Protein 3HKO (pdb70)

B-factor: mean 26.95, std 7.74, range [12.82, 65.85]

Sequence (319 aa):
LYFQGGSLLELLQKKKYHLKGAIGQGSYGVVRVAIENQTRAIRAIKIMNKNKIRQKDVERRIKTEVRLMKKLHHPNI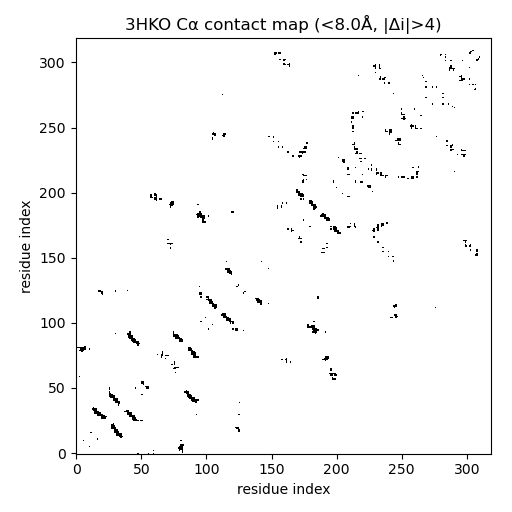ARLYEVYEDEQYICLLVMELCHGGHHLLDKLNVFIDDSTGKCAMDVVKTQICPCPECNEEAINGSIFRESLDFVQRREKLISSNIMRQIFSSALHYLLHNQGICHRDIKPENFLFSSTNKSFEIKLVDFGLSKEFYKLNNGAGTPYFVVAPEVLNTTTNESYGPKCDAWSAGVLLHLLLMGAVPFPGVNDADTISSQVLNKKLCFENPNYNVLSPLARRDLLSNLLNRNVDERFDAMMRALQHPWISQFSDKIYKMS

CATH classification: 3.30.200.20 (+1 more: 1.10.510.10)

InterPro domains:
  IPR000719 Protein kinase domain [PF00069] (135-231)
  IPR000719 Protein kinase domain [PF00069] (272-441)
  IPR000719 Protein kinase domain [PS50011] (135-441)
  IPR000719 Protein kinase domain [SM00220] (135-441)
  IPR002048 EF-hand domain [PF13499] (513-579)
  IPR002048 EF-hand domain [PS50222] (550-585)
  IPR002048 EF-hand domain [PS50222] (586-621)
  IPR002048 EF-hand domain [SM00054] (554-582)
  IPR002048 EF-hand domain [SM00054] (590-618)
  IPR002048 EF-hand domain [cd00051] (515-579)
  IPR008271 Serine/threonine-protein kinase, active site [PS00108] (296-308)
  IPR011009 Protein kinase-like domain superfamily [SSF56112] (123-452)
  IPR011992 EF-hand domain pair [SSF47473] (496-627)
  IPR017441 Protein kinase, ATP binding site [PS00107] (141-164)
  IPR018247 EF-Hand 1, calcium-binding site [PS00018] (563-575)
  IPR018247 EF-Hand 1, calcium-binding site [PS00018] (599-611)
  IPR050205 Calcium-dependent Serine/Threonine Protein Kinases [PTHR24349] (130-613)

Organism: Cryptosporidium parvum (strain Iowa II) (NCBI:txid353152)

Solvent-accessible surface area: 15871 Å² total; per-residue (Å²): 27,162,22,84,20,25,58,36,108,69,9,110,139,77,8,89,55,67,32,60,34,33,154,31,93,42,26,57,30,74,0,0,5,27,66,101,84,155,25,28,48,6,0,55,31,3,26,7,80,108,8,132,116,111,42,36,67,114,14,93,32,17,7,88,0,2,86,99,1,113,30,85,7,1,1,47,2,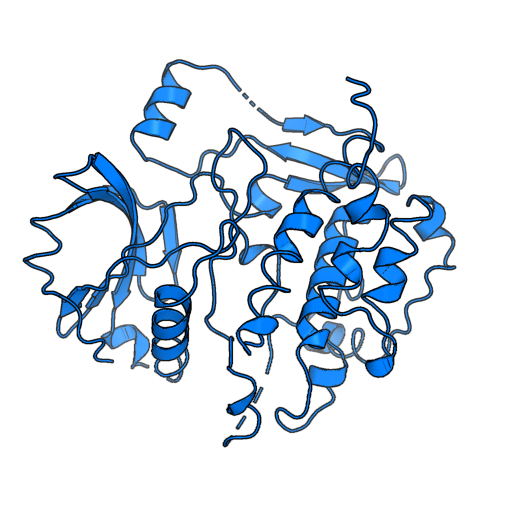76,52,12,7,12,64,155,96,81,0,4,3,0,23,36,10,8,25,0,6,79,0,77,56,6,1,40,28,81,93,45,138,94,84,57,100,11,18,2,21,22,22,79,12,159,66,18,46,0,54,84,25,75,110,77,64,142,121,46,116,118,69,153,58,84,29,78,82,105,84,37,18,143,14,1,16,53,0,0,95,2,0,0,23,1,1,56,46,0,25,113,91,22,2,0,0,35,17,1,34,2,80,10,2,34,0,21,32,42,135,52,73,62,1,16,0,34,46,0,14,43,5,37,16,67,174,63,28,79,96,107,81,20,38,25,86,11,9,1,9,35,18,48,118,32,149,80,36,68,28,28,40,46,5,0,1,0,8,0,0,0,0,0,10,24,1,13,30,16,39,18,3,0,73,10,141,90,89,73,48,2,60,54,49,0,48,119,82,169,27,62,26,92,32,110,104,20,77,34,12,25,114,58,0,62,63,0,0,38,33,0,7,34,87,66,52,135,102,3,20,50,2,88,126,0,43,113,14,64,11,20,24,74,164,54,137,140,161,167,179,174,136

Structure (mmCIF, N/CA/C/O backbone):
data_3HKO
#
_entry.id   3HKO
#
_cell.length_a   54.480
_cell.length_b   63.045
_cell.length_c   84.041
_cell.angle_alpha   90.000
_cell.angle_beta   90.000
_cell.angle_gamma   90.000
#
_symmetry.space_group_name_H-M   'P 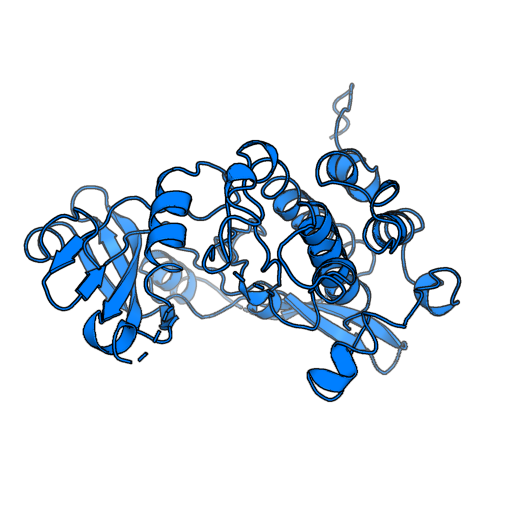21 21 21'
#
loop_
_entity.id
_entity.type
_entity.pdbx_description
1 polymer 'Calcium/calmodulin-dependent protein kinase with a kinase domain and 2 calmodulin-like EF hands'
2 non-polymer GLYCEROL
3 non-polymer 'ZINC ION'
4 non-polymer 'PHOSPHOAMINOPHOSPHONIC ACID-ADENYLATE ESTER'
5 non-polymer 'MAGNESIUM ION'
6 water water
#
loop_
_atom_site.group_PDB
_atom_site.id
_atom_site.type_symbol
_atom_site.label_atom_id
_atom_site.label_alt_id
_atom_site.label_comp_id
_atom_site.label_asym_id
_atom_site.label_entity_id
_atom_site.label_seq_id
_atom_site.pdbx_PDB_ins_code
_atom_site.Cartn_x
_atom_site.Cartn_y
_atom_site.Cartn_z
_atom_site.occupancy
_atom_site.B_iso_or_equiv
_atom_site.auth_seq_id
_atom_site.auth_comp_id
_atom_site.auth_asym_id
_atom_site.auth_atom_id
_atom_site.pdbx_PDB_model_num
ATOM 1 N N . LEU A 1 14 ? -8.041 -22.515 -27.332 1.00 41.82 -4 LEU A N 1
ATOM 2 C CA . LEU A 1 14 ? -6.757 -21.884 -27.745 1.00 41.66 -4 LEU A CA 1
ATOM 3 C C . LEU A 1 14 ? -7.008 -20.653 -28.609 1.00 41.59 -4 LEU A C 1
ATOM 4 O O . LEU A 1 14 ? -6.632 -20.616 -29.780 1.00 41.71 -4 LEU A O 1
ATOM 9 N N . TYR A 1 15 ? -7.673 -19.654 -28.034 1.00 41.16 -3 TYR A N 1
ATOM 10 C CA . TYR A 1 15 ? -7.826 -18.365 -28.693 1.00 40.62 -3 TYR A CA 1
ATOM 11 C C . TYR A 1 15 ? -7.215 -17.283 -27.810 1.00 39.56 -3 TYR A C 1
ATOM 12 O O . TYR A 1 15 ? -7.522 -17.196 -26.619 1.00 39.25 -3 TYR A O 1
ATOM 21 N N . PHE A 1 16 ? -6.343 -16.471 -28.402 1.00 38.30 -2 PHE A N 1
ATOM 22 C CA . PHE A 1 16 ? -5.514 -15.530 -27.650 1.00 37.14 -2 PHE A CA 1
ATOM 23 C C . PHE A 1 16 ? -5.816 -14.068 -27.971 1.00 36.43 -2 PHE A C 1
ATOM 24 O O . PHE A 1 16 ? -5.052 -13.184 -27.589 1.00 36.83 -2 PHE A O 1
ATOM 32 N N . GLN A 1 17 ? -6.929 -13.820 -28.661 1.00 34.90 -1 GLN A N 1
ATOM 33 C CA . GLN A 1 17 ? -7.271 -12.485 -29.176 1.00 33.79 -1 GLN A CA 1
ATOM 34 C C . GLN A 1 17 ? -6.116 -11.857 -29.974 1.00 32.49 -1 GLN A C 1
ATOM 35 O O . GLN A 1 17 ? -5.843 -10.663 -29.867 1.00 32.68 -1 GLN A O 1
ATOM 37 N N . GLY A 1 18 ? -5.441 -12.676 -30.774 1.00 30.94 0 GLY A N 1
ATOM 38 C CA . GLY A 1 18 ? -4.290 -12.209 -31.544 1.00 28.96 0 GLY A CA 1
ATOM 39 C C . GLY A 1 18 ? -4.691 -11.521 -32.836 1.00 27.63 0 GLY A C 1
ATOM 40 O O . GLY A 1 18 ? -5.852 -11.576 -33.235 1.00 28.29 0 GLY A O 1
ATOM 41 N N . GLY A 1 19 ? -3.731 -10.864 -33.485 1.00 25.97 1 GLY A N 1
ATOM 42 C CA . GLY A 1 19 ? -3.942 -10.318 -34.826 1.00 24.10 1 GLY A CA 1
ATOM 43 C C . GLY A 1 19 ? -3.998 -11.432 -35.862 1.00 22.36 1 GLY A C 1
ATOM 44 O O . GLY A 1 19 ? -3.760 -12.606 -35.544 1.00 22.50 1 GLY A O 1
ATOM 45 N N . SER A 1 20 ? -4.295 -11.072 -37.107 1.00 20.83 2 SER A N 1
ATOM 46 C CA . SER A 1 20 ? -4.390 -12.068 -38.188 1.00 19.52 2 SER A CA 1
ATOM 47 C C . SER A 1 20 ? -3.007 -12.438 -38.701 1.00 18.90 2 SER A C 1
ATOM 48 O O . SER A 1 20 ? -2.064 -11.649 -38.608 1.00 18.38 2 SER A O 1
ATOM 51 N N . LEU A 1 21 ? -2.883 -13.641 -39.247 1.00 18.16 3 LEU A N 1
ATOM 52 C CA . LEU A 1 21 ? -1.623 -14.037 -39.866 1.00 18.16 3 LEU A CA 1
ATOM 53 C C . LEU A 1 21 ? -1.326 -13.248 -41.131 1.00 18.04 3 LEU A C 1
ATOM 54 O O . LEU A 1 21 ? -0.162 -13.121 -41.529 1.00 17.32 3 LEU A O 1
ATOM 59 N N . LEU A 1 22 ? -2.378 -12.722 -41.761 1.00 17.75 4 LEU A N 1
ATOM 60 C CA . LEU A 1 22 ? -2.205 -11.821 -42.900 1.00 18.05 4 LEU A CA 1
ATOM 61 C C . LEU A 1 22 ? -1.459 -10.570 -42.433 1.00 17.86 4 LEU A C 1
ATOM 62 O O . LEU A 1 22 ? -0.508 -10.128 -43.089 1.00 17.49 4 LEU A O 1
ATOM 67 N N . GLU A 1 23 ? -1.869 -10.015 -41.290 1.00 18.08 5 GLU A N 1
ATOM 68 C CA . GLU A 1 23 ? -1.155 -8.874 -40.714 1.00 18.73 5 GLU A CA 1
ATOM 69 C C . GLU A 1 23 ? 0.304 -9.241 -40.402 1.00 18.50 5 GLU A C 1
ATOM 70 O O . GLU A 1 23 ? 1.234 -8.473 -40.728 1.00 19.15 5 GLU A O 1
ATOM 76 N N . LEU A 1 24 ? 0.499 -10.412 -39.794 1.00 18.31 6 LEU A N 1
ATOM 77 C CA A LEU A 1 24 ? 1.837 -10.887 -39.440 0.50 18.46 6 LEU A CA 1
ATOM 78 C CA B LEU A 1 24 ? 1.847 -10.864 -39.436 0.50 18.15 6 LEU A CA 1
ATOM 79 C C . LEU A 1 24 ? 2.752 -10.851 -40.662 1.00 18.53 6 LEU A C 1
ATOM 80 O O . LEU A 1 24 ? 3.824 -10.252 -40.625 1.00 18.02 6 LEU A O 1
ATOM 89 N N . GLN A 1 25 ? 2.316 -11.489 -41.755 1.00 19.57 7 GLN A N 1
ATOM 90 C CA . GLN A 1 25 ? 3.158 -11.556 -42.965 1.00 20.81 7 GLN A CA 1
ATOM 91 C C . GLN A 1 25 ? 3.415 -10.201 -43.636 1.00 21.19 7 GLN A C 1
ATOM 92 O O . GLN A 1 25 ? 4.411 -10.057 -44.333 1.00 21.49 7 GLN A O 1
ATOM 98 N N . LYS A 1 26 ? 2.534 -9.222 -43.415 1.00 21.32 8 LYS A N 1
ATOM 99 C CA . LYS A 1 26 ? 2.766 -7.849 -43.881 1.00 22.75 8 LYS A CA 1
ATOM 100 C C . LYS A 1 26 ? 3.771 -7.101 -43.013 1.00 22.55 8 LYS A C 1
ATOM 101 O O . LYS A 1 26 ? 4.545 -6.281 -43.512 1.00 23.35 8 LYS A O 1
ATOM 107 N N . LYS A 1 27 ? 3.750 -7.396 -41.716 1.00 22.27 9 LYS A N 1
ATOM 108 C CA A LYS A 1 27 ? 4.515 -6.648 -40.725 0.50 22.05 9 LYS A CA 1
ATOM 109 C CA B LYS A 1 27 ? 4.514 -6.632 -40.733 0.50 22.25 9 LYS A CA 1
ATOM 110 C C . LYS A 1 27 ? 5.933 -7.177 -40.564 1.00 22.28 9 LYS A C 1
ATOM 111 O O . LYS A 1 27 ? 6.860 -6.416 -40.267 1.00 22.18 9 LYS A O 1
ATOM 122 N N . TYR A 1 28 ? 6.098 -8.483 -40.765 1.00 21.21 10 TYR A N 1
ATOM 123 C CA . TYR A 1 28 ? 7.379 -9.141 -40.521 1.00 21.71 10 TYR A CA 1
ATOM 124 C C . TYR A 1 28 ? 7.907 -9.872 -41.744 1.00 21.77 10 TYR A C 1
ATOM 125 O O . TYR A 1 28 ? 7.140 -10.475 -42.507 1.00 22.16 10 TYR A O 1
ATOM 134 N N . HIS A 1 29 ? 9.222 -9.828 -41.908 1.00 21.68 11 HIS A N 1
ATOM 135 C CA . HIS A 1 29 ? 9.912 -10.629 -42.893 1.00 22.35 11 HIS A CA 1
ATOM 136 C C . HIS A 1 29 ? 10.507 -11.836 -42.162 1.00 21.71 11 HIS A C 1
ATOM 137 O O . HIS A 1 29 ? 11.403 -11.682 -41.333 1.00 21.10 11 HIS A O 1
ATOM 144 N N . LEU A 1 30 ? 9.991 -13.028 -42.450 1.00 21.14 12 LEU A N 1
ATOM 145 C CA . LEU A 1 30 ? 10.417 -14.245 -41.754 1.00 21.22 12 LEU A CA 1
ATOM 146 C C . LEU A 1 30 ? 11.724 -14.778 -42.326 1.00 20.81 12 LEU A C 1
ATOM 147 O O . LEU A 1 30 ? 11.885 -14.878 -43.542 1.00 20.19 12 LEU A O 1
ATOM 152 N N . LYS A 1 31 ? 12.654 -15.114 -41.436 1.00 20.12 13 LYS A N 1
ATOM 153 C CA . LYS A 1 31 ? 13.939 -15.646 -41.850 1.00 20.98 13 LYS A CA 1
ATOM 154 C C . LYS A 1 31 ? 14.149 -17.019 -41.218 1.00 20.17 13 LYS A C 1
ATOM 155 O O . LYS A 1 31 ? 13.184 -17.726 -40.932 1.00 20.57 13 LYS A O 1
ATOM 161 N N . GLY A 1 32 ? 15.406 -17.391 -41.012 1.00 19.85 14 GLY A N 1
ATOM 162 C CA . GLY A 1 32 ? 15.760 -18.748 -40.617 1.00 19.32 14 GLY A CA 1
ATOM 163 C C . GLY A 1 32 ? 15.417 -19.163 -39.197 1.00 19.18 14 GLY A C 1
ATOM 164 O O . GLY A 1 32 ? 15.282 -18.323 -38.307 1.00 18.67 14 GLY A O 1
ATOM 165 N N . ALA A 1 33 ? 15.293 -20.475 -38.998 1.00 19.46 15 ALA A N 1
ATOM 166 C CA . ALA A 1 33 ? 15.000 -21.068 -37.684 1.00 19.93 15 ALA A CA 1
ATOM 167 C C . ALA A 1 33 ? 16.146 -20.868 -36.694 1.00 20.34 15 ALA A C 1
ATOM 168 O O . ALA A 1 33 ? 17.317 -20.952 -37.066 1.00 20.07 15 ALA A O 1
ATOM 170 N N . ILE A 1 34 ? 15.798 -20.616 -35.433 1.00 20.73 16 ILE A N 1
ATOM 171 C CA . ILE A 1 34 ? 16.784 -20.546 -34.344 1.00 21.62 16 ILE A CA 1
ATOM 172 C C . ILE A 1 34 ? 16.495 -21.603 -33.264 1.00 22.33 16 ILE A C 1
ATOM 173 O O . ILE A 1 34 ? 17.274 -21.799 -32.312 1.00 21.82 16 ILE A O 1
ATOM 178 N N . GLY A 1 35 ? 15.378 -22.301 -33.427 1.00 21.45 17 GLY A N 1
ATOM 179 C CA . GLY A 1 35 ? 15.064 -23.425 -32.567 1.00 22.56 17 GLY A CA 1
ATOM 180 C C . GLY A 1 35 ? 13.820 -24.134 -33.044 1.00 23.18 17 GLY A C 1
ATOM 181 O O . GLY A 1 35 ? 13.105 -23.634 -33.904 1.00 23.05 17 GLY A O 1
ATOM 182 N N . GLN A 1 36 ? 13.577 -25.310 -32.481 1.00 24.01 18 GLN A N 1
ATOM 183 C CA . GLN A 1 36 ? 12.346 -26.037 -32.715 1.00 24.95 18 GLN A CA 1
ATOM 184 C C . GLN A 1 36 ? 11.783 -26.500 -31.379 1.00 25.35 18 GLN A C 1
ATOM 185 O O . GLN A 1 36 ? 12.516 -27.042 -30.541 1.00 25.17 18 GLN A O 1
ATOM 191 N N . GLY A 1 37 ? 10.492 -26.245 -31.173 1.00 25.31 19 GLY A N 1
ATOM 192 C CA . GLY A 1 37 ? 9.785 -26.743 -30.003 1.00 25.84 19 GLY A CA 1
ATOM 193 C C . GLY A 1 37 ? 8.912 -27.927 -30.381 1.00 25.83 19 GLY A C 1
ATOM 194 O O . GLY A 1 37 ? 8.998 -28.448 -31.496 1.00 25.50 19 GLY A O 1
ATOM 195 N N . SER A 1 38 ? 8.070 -28.349 -29.445 1.00 26.23 20 SER A N 1
ATOM 196 C CA . SER A 1 38 ? 7.185 -29.499 -29.641 1.00 26.39 20 SER A CA 1
ATOM 197 C C . SER A 1 38 ? 6.098 -29.236 -30.688 1.00 26.14 20 SER A C 1
ATOM 198 O O . SER A 1 38 ? 5.559 -30.170 -31.294 1.00 25.43 20 SER A O 1
ATOM 201 N N . TYR A 1 39 ? 5.771 -27.961 -30.883 1.00 25.55 21 TYR A N 1
ATOM 202 C CA . TYR A 1 39 ? 4.610 -27.583 -31.680 1.00 26.09 21 TYR A CA 1
ATOM 203 C C . TYR A 1 39 ? 4.960 -26.781 -32.926 1.00 25.07 21 TYR A C 1
ATOM 204 O O . TYR A 1 39 ? 4.079 -26.429 -33.714 1.00 24.73 21 TYR A O 1
ATOM 213 N N . GLY A 1 40 ? 6.248 -26.509 -33.112 1.00 24.24 22 GLY A N 1
ATOM 214 C CA . GLY A 1 40 ? 6.691 -25.771 -34.286 1.00 24.14 22 GLY A CA 1
ATOM 215 C C . GLY A 1 40 ? 8.073 -25.191 -34.117 1.00 23.70 22 GLY A C 1
ATOM 216 O O . GLY A 1 40 ? 8.729 -25.418 -33.106 1.00 24.38 22 GLY A O 1
ATOM 217 N N . VAL A 1 41 ? 8.511 -24.428 -35.109 1.00 23.51 23 VAL A N 1
ATOM 218 C CA . VAL A 1 41 ? 9.809 -23.772 -35.042 1.00 22.46 23 VAL A CA 1
ATOM 219 C C . VAL A 1 41 ? 9.719 -22.379 -34.435 1.00 21.56 23 VAL A C 1
ATOM 220 O O . VAL A 1 41 ? 8.628 -21.802 -34.310 1.00 21.34 23 VAL A O 1
ATOM 224 N N . VAL A 1 42 ? 10.879 -21.871 -34.024 1.00 20.18 24 VAL A N 1
ATOM 225 C CA . VAL A 1 42 ? 11.061 -20.474 -33.667 1.00 19.04 24 VAL A CA 1
ATOM 226 C C . VAL A 1 42 ? 11.947 -19.869 -34.771 1.00 18.76 24 VAL A C 1
ATOM 227 O O . VAL A 1 42 ? 13.042 -20.379 -35.046 1.00 18.69 24 VAL A O 1
ATOM 231 N N . ARG A 1 43 ? 11.467 -18.811 -35.417 1.00 18.73 25 ARG A N 1
ATOM 232 C CA . ARG A 1 43 ? 12.181 -18.225 -36.551 1.00 18.67 25 ARG A CA 1
ATOM 233 C C . ARG A 1 43 ? 12.595 -16.811 -36.232 1.00 18.54 25 ARG A C 1
ATOM 234 O O . ARG A 1 43 ? 11.853 -16.072 -35.581 1.00 19.46 25 ARG A O 1
ATOM 242 N N . VAL A 1 44 ? 13.766 -16.435 -36.714 1.00 17.58 26 VAL A N 1
ATOM 243 C CA . VAL A 1 44 ? 14.149 -15.029 -36.753 1.00 17.82 26 VAL A CA 1
ATOM 244 C C . VAL A 1 44 ? 13.187 -14.291 -37.686 1.00 18.14 26 VAL A C 1
ATOM 245 O O . VAL A 1 44 ? 12.774 -14.843 -38.709 1.00 18.23 26 VAL A O 1
ATOM 249 N N . ALA A 1 45 ? 12.828 -13.063 -37.332 1.00 18.06 27 ALA A N 1
ATOM 250 C CA . ALA A 1 45 ? 11.955 -12.227 -38.153 1.00 19.85 27 ALA A CA 1
ATOM 251 C C . ALA A 1 45 ? 12.391 -10.775 -38.051 1.00 20.64 27 ALA A C 1
ATOM 252 O O . ALA A 1 45 ? 12.832 -10.325 -36.983 1.00 21.21 27 ALA A O 1
ATOM 254 N N . ILE A 1 46 ? 12.279 -10.051 -39.162 1.00 21.73 28 ILE A N 1
ATOM 255 C CA . ILE A 1 46 ? 12.578 -8.628 -39.194 1.00 23.46 28 ILE A CA 1
ATOM 256 C C . ILE A 1 46 ? 11.275 -7.845 -39.244 1.00 24.26 28 ILE A C 1
ATOM 257 O O . ILE A 1 46 ? 10.450 -8.060 -40.143 1.00 24.34 28 ILE A O 1
ATOM 262 N N . GLU A 1 47 ? 11.082 -6.948 -38.283 1.00 25.42 29 GLU A N 1
ATOM 263 C CA . GLU A 1 47 ? 9.947 -6.040 -38.337 1.00 27.10 29 GLU A CA 1
ATOM 264 C C . GLU A 1 47 ? 10.198 -5.042 -39.468 1.00 28.03 29 GLU A C 1
ATOM 265 O O . GLU A 1 47 ? 11.202 -4.322 -39.465 1.00 28.34 29 GLU A O 1
ATOM 271 N N . ASN A 1 48 ? 9.302 -5.026 -40.449 1.00 28.64 30 ASN A N 1
ATOM 272 C CA . ASN A 1 48 ? 9.527 -4.255 -41.667 1.00 29.95 30 ASN A CA 1
ATOM 273 C C . ASN A 1 48 ? 9.715 -2.759 -41.426 1.00 30.49 30 ASN A C 1
ATOM 274 O O . ASN A 1 48 ? 10.627 -2.150 -41.986 1.00 30.87 30 ASN A O 1
ATOM 279 N N . GLN A 1 49 ? 8.875 -2.191 -40.563 1.00 31.13 31 GLN A N 1
ATOM 280 C CA . GLN A 1 49 ? 8.835 -0.738 -40.344 1.00 31.88 31 GLN A CA 1
ATOM 281 C C . GLN A 1 49 ? 9.893 -0.210 -39.364 1.00 32.01 31 GLN A C 1
ATOM 282 O O . GLN A 1 49 ? 10.237 0.978 -39.395 1.00 32.45 31 GLN A O 1
ATOM 284 N N . THR A 1 50 ? 10.396 -1.081 -38.493 1.00 31.80 32 THR A N 1
ATOM 285 C CA . THR A 1 50 ? 11.362 -0.677 -37.469 1.00 31.53 32 THR A CA 1
ATOM 286 C C . THR A 1 50 ? 12.750 -1.275 -37.702 1.00 31.10 32 THR A C 1
ATOM 287 O O . THR A 1 50 ? 13.741 -0.781 -37.163 1.00 31.20 32 THR A O 1
ATOM 291 N N . ARG A 1 51 ? 12.803 -2.339 -38.498 1.00 30.10 33 ARG A N 1
ATOM 292 C CA . ARG A 1 51 ? 14.010 -3.174 -38.685 1.00 29.36 33 ARG A CA 1
ATOM 293 C C . ARG A 1 51 ? 14.440 -3.953 -37.424 1.00 28.31 33 ARG A C 1
ATOM 294 O O . ARG A 1 51 ? 15.516 -4.553 -37.404 1.00 27.95 33 ARG A O 1
ATOM 302 N N . ALA A 1 52 ? 13.605 -3.943 -36.387 1.00 27.01 34 ALA A N 1
ATOM 303 C CA . ALA A 1 52 ? 13.856 -4.749 -35.187 1.00 25.87 34 ALA A CA 1
ATOM 304 C C . ALA A 1 52 ? 13.913 -6.236 -35.539 1.00 25.48 34 ALA A C 1
ATOM 305 O O . ALA A 1 52 ? 13.111 -6.725 -36.346 1.00 24.91 34 ALA A O 1
ATOM 307 N N . ILE A 1 53 ? 14.865 -6.947 -34.933 1.00 24.10 35 ILE A N 1
ATOM 308 C CA . ILE A 1 53 ? 15.009 -8.377 -35.155 1.00 23.63 35 ILE A CA 1
ATOM 309 C C . ILE A 1 53 ? 14.360 -9.150 -34.003 1.00 22.87 35 ILE A C 1
ATOM 310 O O . ILE A 1 53 ? 14.749 -8.999 -32.843 1.00 22.81 35 ILE A O 1
ATOM 315 N N . ARG A 1 54 ? 13.378 -9.979 -34.339 1.00 21.44 36 ARG A N 1
ATOM 316 C CA . ARG A 1 54 ? 12.571 -10.673 -33.348 1.00 20.51 36 ARG A CA 1
ATOM 317 C C . ARG A 1 54 ? 12.705 -12.185 -33.502 1.00 19.93 36 ARG A C 1
ATOM 318 O O . ARG A 1 54 ? 13.246 -12.666 -34.500 1.00 19.24 36 ARG A O 1
ATOM 326 N N . ALA A 1 55 ? 12.213 -12.908 -32.501 1.00 19.11 37 ALA A N 1
ATOM 327 C CA . ALA A 1 55 ? 11.979 -14.343 -32.607 1.00 18.73 37 ALA A CA 1
ATOM 328 C C . ALA A 1 55 ? 10.479 -14.532 -32.678 1.00 18.62 37 ALA A C 1
ATOM 329 O O . ALA A 1 55 ? 9.743 -13.951 -31.880 1.00 19.22 37 ALA A O 1
ATOM 331 N N . ILE A 1 56 ? 10.019 -15.313 -33.654 1.00 18.46 38 ILE A N 1
ATOM 332 C CA . ILE A 1 56 ? 8.606 -15.645 -33.735 1.00 17.73 38 ILE A CA 1
ATOM 333 C C . ILE A 1 56 ? 8.447 -17.122 -33.497 1.00 18.47 38 ILE A C 1
ATOM 334 O O . ILE A 1 56 ? 8.982 -17.942 -34.240 1.00 17.75 38 ILE A O 1
ATOM 339 N N . LYS A 1 57 ? 7.720 -17.447 -32.436 1.00 19.08 39 LYS A N 1
ATOM 340 C CA . LYS A 1 57 ? 7.503 -18.826 -32.057 1.00 19.73 39 LYS A CA 1
ATOM 341 C C . LYS A 1 57 ? 6.198 -19.252 -32.687 1.00 19.96 39 LYS A C 1
ATOM 342 O O . LYS A 1 57 ? 5.152 -18.654 -32.429 1.00 20.20 39 LYS A O 1
ATOM 348 N N . ILE A 1 58 ? 6.272 -20.261 -33.546 1.00 20.20 40 ILE A N 1
ATOM 349 C CA . ILE A 1 58 ? 5.088 -20.736 -34.245 1.00 20.76 40 ILE A CA 1
ATOM 350 C C . ILE A 1 58 ? 4.657 -22.042 -33.608 1.00 21.93 40 ILE A C 1
ATOM 351 O O . ILE A 1 58 ? 5.470 -22.965 -33.479 1.00 22.02 40 ILE A O 1
ATOM 356 N N . MET A 1 59 ? 3.398 -22.096 -33.168 1.00 22.19 41 MET A N 1
ATOM 357 C CA . MET A 1 59 ? 2.849 -23.305 -32.553 1.00 23.29 41 MET A CA 1
ATOM 358 C C . MET A 1 59 ? 1.586 -23.760 -33.258 1.00 23.37 41 MET A C 1
ATOM 359 O O . MET A 1 59 ? 0.641 -22.991 -33.434 1.00 22.81 41 MET A O 1
ATOM 364 N N . ASN A 1 60 ? 1.562 -25.040 -33.604 1.00 24.11 42 ASN A N 1
ATOM 365 C CA . ASN A 1 60 ? 0.414 -25.640 -34.251 1.00 24.29 42 ASN A CA 1
ATOM 366 C C . ASN A 1 60 ? -0.635 -26.030 -33.210 1.00 25.06 42 ASN A C 1
ATOM 367 O O . ASN A 1 60 ? -0.376 -26.872 -32.350 1.00 23.64 42 ASN A O 1
ATOM 372 N N . LYS A 1 61 ? -1.813 -25.411 -33.297 1.00 26.25 43 LYS A N 1
ATOM 373 C CA . LYS A 1 61 ? -2.899 -25.616 -32.327 1.00 28.15 43 LYS A CA 1
ATOM 374 C C . LYS A 1 61 ? -3.452 -27.041 -32.341 1.00 30.20 43 LYS A C 1
ATOM 375 O O . LYS A 1 61 ? -3.895 -27.552 -31.303 1.00 31.02 43 LYS A O 1
ATOM 381 N N . ASN A 1 62 ? -3.450 -27.671 -33.514 1.00 32.10 44 ASN A N 1
ATOM 382 C CA . ASN A 1 62 ? -3.958 -29.035 -33.646 1.00 34.15 44 ASN A CA 1
ATOM 383 C C . ASN A 1 62 ? -3.073 -30.020 -32.901 1.00 35.43 44 ASN A C 1
ATOM 384 O O . ASN A 1 62 ? -3.575 -30.922 -32.224 1.00 36.16 44 ASN A O 1
ATOM 389 N N . LYS A 1 63 ? -1.761 -29.829 -33.013 1.00 36.75 45 LYS A N 1
ATOM 390 C CA . LYS A 1 63 ? -0.791 -30.680 -32.334 1.00 38.33 45 LYS A CA 1
ATOM 391 C C . LYS A 1 63 ? -0.843 -30.495 -30.815 1.00 39.17 45 LYS A C 1
ATOM 392 O O . LYS A 1 63 ? -0.664 -31.461 -30.067 1.00 39.41 45 LYS A O 1
ATOM 398 N N . ILE A 1 64 ? -1.087 -29.258 -30.373 1.00 39.76 46 ILE A N 1
ATOM 399 C CA . ILE A 1 64 ? -1.270 -28.951 -28.953 1.00 40.72 46 ILE A CA 1
ATOM 400 C C . ILE A 1 64 ? -2.437 -29.751 -28.363 1.00 41.95 46 ILE A C 1
ATOM 401 O O . ILE A 1 64 ? -2.255 -30.501 -27.400 1.00 42.18 46 ILE A O 1
ATOM 406 N N . ARG A 1 65 ? -3.618 -29.597 -28.965 1.00 43.25 47 ARG A N 1
ATOM 407 C CA . ARG A 1 65 ? -4.849 -30.273 -28.533 1.00 44.76 47 ARG A CA 1
ATOM 408 C C . ARG A 1 65 ? -4.758 -31.802 -28.492 1.00 45.41 47 ARG A C 1
ATOM 409 O O . ARG A 1 65 ? -5.408 -32.437 -27.660 1.00 45.84 47 ARG A O 1
ATOM 417 N N . GLN A 1 66 ? -3.957 -32.382 -29.386 1.00 46.13 48 GLN A N 1
ATOM 418 C CA . GLN A 1 66 ? -3.799 -33.835 -29.469 1.00 46.53 48 GLN A CA 1
ATOM 419 C C . GLN A 1 66 ? -2.880 -34.371 -28.376 1.00 46.79 48 GLN A C 1
ATOM 420 O O . GLN A 1 66 ? -1.705 -34.012 -28.307 1.00 47.17 48 GLN A O 1
ATOM 422 N N . LYS A 1 70 ? -4.215 -30.044 -22.315 1.00 48.91 52 LYS A N 1
ATOM 423 C CA . LYS A 1 70 ? -3.207 -30.262 -21.279 1.00 48.79 52 LYS A CA 1
ATOM 424 C C . LYS A 1 70 ? -2.201 -29.112 -21.270 1.00 48.62 52 LYS A C 1
ATOM 425 O O . LYS A 1 70 ? -2.175 -28.306 -20.337 1.00 48.95 52 LYS A O 1
ATOM 427 N N . ASP A 1 71 ? -1.385 -29.038 -22.319 1.00 48.06 53 ASP A N 1
ATOM 428 C CA . ASP A 1 71 ? -0.477 -27.919 -22.521 1.00 47.27 53 ASP A CA 1
ATOM 429 C C . ASP A 1 71 ? -1.230 -26.641 -22.876 1.00 46.32 53 ASP A C 1
ATOM 430 O O . ASP A 1 71 ? -0.633 -25.571 -22.931 1.00 46.05 53 ASP A O 1
ATOM 435 N N . VAL A 1 72 ? -2.539 -26.760 -23.106 1.00 45.19 54 VAL A N 1
ATOM 436 C CA . VAL A 1 72 ? -3.391 -25.619 -23.460 1.00 44.05 54 VAL A CA 1
ATOM 437 C C . VAL A 1 72 ? -3.401 -24.557 -22.352 1.00 43.26 54 VAL A C 1
ATOM 438 O O . VAL A 1 72 ? -3.148 -23.376 -22.612 1.00 43.01 54 VAL A O 1
ATOM 442 N N . GLU A 1 73 ? -3.698 -24.994 -21.128 1.00 42.15 55 GLU A N 1
ATOM 443 C CA . GLU A 1 73 ? -3.679 -24.136 -19.947 1.00 41.15 55 GLU A CA 1
ATOM 444 C C . GLU A 1 73 ? -2.291 -23.540 -19.709 1.00 40.28 55 GLU A C 1
ATOM 445 O O . GLU A 1 73 ? -2.171 -22.345 -19.444 1.00 40.60 55 GLU A O 1
ATOM 447 N N . ARG A 1 74 ? -1.258 -24.376 -19.824 1.00 39.43 56 ARG A N 1
ATOM 448 C CA A ARG A 1 74 ? 0.129 -23.941 -19.649 0.50 38.89 56 ARG A CA 1
ATOM 449 C CA B ARG A 1 74 ? 0.124 -23.935 -19.642 0.50 38.91 56 ARG A CA 1
ATOM 450 C C . ARG A 1 74 ? 0.527 -22.875 -20.673 1.00 38.45 56 ARG A C 1
ATOM 451 O O . ARG A 1 74 ? 1.225 -21.911 -20.345 1.00 38.06 56 ARG A O 1
ATOM 466 N N . ILE A 1 75 ? 0.077 -23.053 -21.918 1.00 37.30 57 ILE A N 1
ATOM 467 C CA . ILE A 1 75 ? 0.379 -22.106 -22.991 1.00 35.75 57 ILE A CA 1
ATOM 468 C C . ILE A 1 75 ? -0.335 -20.765 -22.797 1.00 34.77 57 ILE A C 1
ATOM 469 O O . ILE A 1 75 ? 0.295 -19.714 -22.906 1.00 34.13 57 ILE A O 1
ATOM 474 N N . LYS A 1 76 ? -1.634 -20.795 -22.509 1.00 33.66 58 LYS A N 1
ATOM 475 C CA . LYS A 1 76 ? -2.369 -19.558 -22.203 1.00 33.70 58 LYS A CA 1
ATOM 476 C C . LYS A 1 76 ? -1.731 -18.798 -21.039 1.00 32.84 58 LYS A C 1
ATOM 477 O O . LYS A 1 76 ? -1.631 -17.576 -21.083 1.00 32.44 58 LYS A O 1
ATOM 483 N N . THR A 1 77 ? -1.286 -19.536 -20.020 1.00 32.23 59 THR A N 1
ATOM 484 C CA . THR A 1 77 ? -0.614 -18.960 -18.851 1.00 31.94 59 THR A CA 1
ATOM 485 C C . THR A 1 77 ? 0.741 -18.353 -19.216 1.00 31.37 59 THR A C 1
ATOM 486 O O . THR A 1 77 ? 1.028 -17.206 -18.853 1.00 30.84 59 THR A O 1
ATOM 490 N N . GLU A 1 78 ? 1.559 -19.118 -19.941 1.00 30.79 60 GLU A N 1
ATOM 491 C CA . GLU A 1 78 ? 2.857 -18.634 -20.400 1.00 30.76 60 GLU A CA 1
ATOM 492 C C . GLU A 1 78 ? 2.705 -17.340 -21.207 1.00 30.26 60 GLU A C 1
ATOM 493 O O . GLU A 1 78 ? 3.407 -16.365 -20.952 1.00 30.43 60 GLU A O 1
ATOM 499 N N . VAL A 1 79 ? 1.777 -17.335 -22.163 1.00 29.49 61 VAL A N 1
ATOM 500 C CA . VAL A 1 79 ? 1.567 -16.171 -23.029 1.00 28.67 61 VAL A CA 1
ATOM 501 C C . VAL A 1 79 ? 1.078 -14.965 -22.218 1.00 28.75 61 VAL A C 1
ATOM 502 O O . VAL A 1 79 ? 1.671 -13.893 -22.289 1.00 28.38 61 VAL A O 1
ATOM 506 N N . ARG A 1 80 ? 0.017 -15.162 -21.432 1.00 28.92 62 ARG A N 1
ATOM 507 C CA . ARG A 1 80 ? -0.541 -14.108 -20.580 1.00 29.59 62 ARG A CA 1
ATOM 508 C C . ARG A 1 80 ? 0.504 -13.518 -19.627 1.00 29.44 62 ARG A C 1
ATOM 509 O O . ARG A 1 80 ? 0.564 -12.299 -19.463 1.00 28.94 62 ARG A O 1
ATOM 517 N N . LEU A 1 81 ? 1.342 -14.366 -19.023 1.00 28.90 63 LEU A N 1
ATOM 518 C CA . LEU A 1 81 ? 2.409 -13.860 -18.151 1.00 28.57 63 LEU A CA 1
ATOM 519 C C . LEU A 1 81 ? 3.526 -13.127 -18.894 1.00 28.77 63 LEU A C 1
ATOM 520 O O . LEU A 1 81 ? 3.853 -11.992 -18.552 1.00 28.41 63 LEU A O 1
ATOM 525 N N . MET A 1 82 ? 4.110 -13.762 -19.910 1.00 28.60 64 MET A N 1
ATOM 526 C CA . MET A 1 82 ? 5.228 -13.147 -20.626 1.00 29.16 64 MET A CA 1
ATOM 527 C C . MET A 1 82 ? 4.839 -11.812 -21.248 1.00 29.11 64 MET A C 1
ATOM 528 O O . MET A 1 82 ? 5.662 -10.904 -21.341 1.00 29.10 64 MET A O 1
ATOM 533 N N . LYS A 1 83 ? 3.580 -11.700 -21.655 1.00 29.09 65 LYS A N 1
ATOM 534 C CA . LYS A 1 83 ? 3.068 -10.465 -22.237 1.00 29.68 65 LYS A CA 1
ATOM 535 C C . LYS A 1 83 ? 3.101 -9.308 -21.244 1.00 29.18 65 LYS A C 1
ATOM 536 O O . LYS A 1 83 ? 3.390 -8.171 -21.627 1.00 29.36 65 LYS A O 1
ATOM 542 N N . LYS A 1 84 ? 2.808 -9.598 -19.976 1.00 28.80 66 LYS A N 1
ATOM 543 C CA . LYS A 1 84 ? 2.697 -8.556 -18.958 1.00 28.61 66 LYS A CA 1
ATOM 544 C C . LYS A 1 84 ? 4.008 -8.268 -18.221 1.00 27.78 66 LYS A C 1
ATOM 545 O O . LYS A 1 84 ? 4.118 -7.259 -17.531 1.00 28.24 66 LYS A O 1
ATOM 551 N N . LEU A 1 85 ? 4.993 -9.149 -18.359 1.00 26.24 67 LEU A N 1
ATOM 552 C CA . LEU A 1 85 ? 6.257 -8.976 -17.650 1.00 25.11 67 LEU A CA 1
ATOM 553 C C . LEU A 1 85 ? 7.221 -8.038 -18.367 1.00 24.31 67 LEU A C 1
ATOM 554 O O . LEU A 1 85 ? 7.355 -8.081 -19.588 1.00 24.15 67 LEU A O 1
ATOM 559 N N . HIS A 1 86 ? 7.893 -7.200 -17.583 1.00 23.36 68 HIS A N 1
ATOM 560 C CA . HIS A 1 86 ? 8.844 -6.221 -18.097 1.00 22.92 68 HIS A CA 1
ATOM 561 C C . HIS A 1 86 ? 10.081 -6.201 -17.231 1.00 22.13 68 HIS A C 1
ATOM 562 O O . HIS A 1 86 ? 10.112 -5.530 -16.199 1.00 21.99 68 HIS A O 1
ATOM 569 N N . HIS A 1 87 ? 11.099 -6.947 -17.648 1.00 21.23 69 HIS A N 1
ATOM 570 C CA . HIS A 1 87 ? 12.342 -7.044 -16.888 1.00 20.94 69 HIS A CA 1
ATOM 571 C C . HIS A 1 87 ? 13.473 -7.368 -17.850 1.00 20.46 69 HIS A C 1
ATOM 572 O O . HIS A 1 87 ? 13.273 -8.165 -18.769 1.00 20.37 69 HIS A O 1
ATOM 579 N N . PRO A 1 88 ? 14.665 -6.744 -17.660 1.00 20.50 70 PRO A N 1
ATOM 580 C CA . PRO A 1 88 ? 15.744 -6.918 -18.641 1.00 20.08 70 PRO A CA 1
ATOM 581 C C . PRO A 1 88 ? 16.306 -8.332 -18.697 1.00 19.58 70 PRO A C 1
ATOM 582 O O . PRO A 1 88 ? 17.017 -8.676 -19.656 1.00 19.88 70 PRO A O 1
ATOM 586 N N . ASN A 1 89 ? 15.982 -9.153 -17.696 1.00 18.92 71 ASN A N 1
ATOM 587 C CA . ASN A 1 89 ? 16.426 -10.552 -17.690 1.00 18.23 71 ASN A CA 1
ATOM 588 C C . ASN A 1 89 ? 15.308 -11.561 -17.962 1.00 17.96 71 ASN A C 1
ATOM 589 O O . ASN A 1 89 ? 15.463 -12.767 -17.749 1.00 17.93 71 ASN A O 1
ATOM 594 N N . ILE A 1 90 ? 14.197 -11.057 -18.483 1.00 18.02 72 ILE A N 1
ATOM 595 C CA . ILE A 1 90 ? 13.109 -11.894 -18.955 1.00 18.25 72 ILE A CA 1
ATOM 596 C C . ILE A 1 90 ? 12.798 -11.516 -20.406 1.00 18.40 72 ILE A C 1
ATOM 597 O O . ILE A 1 90 ? 12.562 -10.352 -20.697 1.00 18.48 72 ILE A O 1
ATOM 602 N N . ALA A 1 91 ? 12.767 -12.503 -21.303 1.00 18.65 73 ALA A N 1
ATOM 603 C CA . ALA A 1 91 ? 12.458 -12.231 -22.714 1.00 19.30 73 ALA A CA 1
ATOM 604 C C . ALA A 1 91 ? 11.046 -11.652 -22.841 1.00 19.64 73 ALA A C 1
ATOM 605 O O . ALA A 1 91 ? 10.081 -12.202 -22.292 1.00 20.11 73 ALA A O 1
ATOM 607 N N . ARG A 1 92 ? 10.933 -10.525 -23.535 1.00 19.42 74 ARG A N 1
ATOM 608 C CA . ARG A 1 92 ? 9.643 -9.880 -23.734 1.00 20.01 74 ARG A CA 1
ATOM 609 C C . ARG A 1 92 ? 8.810 -10.622 -24.769 1.00 20.09 74 ARG A C 1
ATOM 610 O O . ARG A 1 92 ? 9.341 -11.107 -25.755 1.00 19.50 74 ARG A O 1
ATOM 618 N N . LEU A 1 93 ? 7.505 -10.680 -24.544 1.00 19.73 75 LEU A N 1
ATOM 619 C CA . LEU A 1 93 ? 6.571 -11.089 -25.577 1.00 20.55 75 LEU A CA 1
ATOM 620 C C . LEU A 1 93 ? 5.813 -9.845 -26.013 1.00 20.00 75 LEU A C 1
ATOM 621 O O . LEU A 1 93 ? 5.102 -9.238 -25.216 1.00 20.51 75 LEU A O 1
ATOM 626 N N . TYR A 1 94 ? 5.988 -9.455 -27.270 1.00 19.51 76 TYR A N 1
ATOM 627 C CA . TYR A 1 94 ? 5.432 -8.183 -27.756 1.00 19.56 76 TYR A CA 1
ATOM 628 C C . TYR A 1 94 ? 4.027 -8.303 -28.318 1.00 19.79 76 TYR A C 1
ATOM 629 O O . TYR A 1 94 ? 3.133 -7.504 -27.983 1.00 19.82 76 TYR A O 1
ATOM 638 N N . GLU A 1 95 ? 3.838 -9.283 -29.195 1.00 20.13 77 GLU A N 1
ATOM 639 C CA . GLU A 1 95 ? 2.591 -9.403 -29.963 1.00 20.66 77 GLU A CA 1
ATOM 640 C C . GLU A 1 95 ? 2.232 -10.859 -30.171 1.00 19.81 77 GLU A C 1
ATOM 641 O O . GLU A 1 95 ? 3.095 -11.740 -30.145 1.00 19.14 77 GLU A O 1
ATOM 647 N N . VAL A 1 96 ? 0.945 -11.095 -30.389 1.00 19.37 78 VAL A N 1
ATOM 648 C CA . VAL A 1 96 ? 0.424 -12.420 -30.655 1.00 19.68 78 VAL A CA 1
ATOM 649 C C . VAL A 1 96 ? -0.416 -12.379 -31.923 1.00 20.07 78 VAL A C 1
ATOM 650 O O . VAL A 1 96 ? -1.263 -11.498 -32.087 1.00 20.40 78 VAL A O 1
ATOM 654 N N . TYR A 1 97 ? -0.196 -13.352 -32.802 1.00 19.50 79 TYR A N 1
ATOM 655 C CA . TYR A 1 97 ? -0.985 -13.482 -34.022 1.00 20.24 79 TYR A CA 1
ATOM 656 C C . TYR A 1 97 ? -1.493 -14.902 -34.096 1.00 20.60 79 TYR A C 1
ATOM 657 O O . TYR A 1 97 ? -0.826 -15.821 -33.630 1.00 21.22 79 TYR A O 1
ATOM 666 N N . GLU A 1 98 ? -2.676 -15.090 -34.664 1.00 21.50 80 GLU A N 1
ATOM 667 C CA . GLU A 1 98 ? -3.220 -16.434 -34.733 1.00 22.61 80 GLU A CA 1
ATOM 668 C C . GLU A 1 98 ? -4.267 -16.633 -35.822 1.00 22.76 80 GLU A C 1
ATOM 669 O O . GLU A 1 98 ? -4.892 -15.678 -36.296 1.00 21.61 80 GLU A O 1
ATOM 675 N N . ASP A 1 99 ? -4.424 -17.890 -36.216 1.00 22.85 81 ASP A N 1
ATOM 676 C CA . ASP A 1 99 ? -5.595 -18.332 -36.962 1.00 24.01 81 ASP A CA 1
ATOM 677 C C . ASP A 1 99 ? -6.109 -19.629 -36.334 1.00 24.64 81 ASP A C 1
ATOM 678 O O . ASP A 1 99 ? -5.679 -19.998 -35.235 1.00 24.41 81 ASP A O 1
ATOM 683 N N . GLU A 1 100 ? -7.025 -20.313 -37.017 1.00 25.57 82 GLU A N 1
ATOM 684 C CA . GLU A 1 100 ? -7.590 -21.553 -36.495 1.00 26.67 82 GLU A CA 1
ATOM 685 C C . GLU A 1 100 ? -6.553 -22.641 -36.249 1.00 26.40 82 GLU A C 1
ATOM 686 O O . GLU A 1 100 ? -6.771 -23.566 -35.458 1.00 26.69 82 GLU A O 1
ATOM 692 N N . GLN A 1 101 ? -5.416 -22.536 -36.919 1.00 25.96 83 GLN A N 1
ATOM 693 C CA . GLN A 1 101 ? -4.428 -23.598 -36.837 1.00 26.16 83 GLN A CA 1
ATOM 694 C C . GLN A 1 101 ? -3.121 -23.225 -36.138 1.00 25.06 83 GLN A C 1
ATOM 695 O O . GLN A 1 101 ? -2.425 -24.104 -35.640 1.00 24.58 83 GLN A O 1
ATOM 701 N N . TYR A 1 102 ? -2.812 -21.929 -36.065 1.00 24.21 84 TYR A N 1
ATOM 702 C CA . TYR A 1 102 ? -1.536 -21.494 -35.512 1.00 23.66 84 TYR A CA 1
ATOM 703 C C . TYR A 1 102 ? -1.621 -20.376 -34.483 1.00 23.12 84 TYR A C 1
ATOM 704 O O . TYR A 1 102 ? -2.462 -19.476 -34.588 1.00 22.66 84 TYR A O 1
ATOM 713 N N . ILE A 1 103 ? -0.735 -20.452 -33.490 1.00 22.24 85 ILE A N 1
ATOM 714 C CA . ILE A 1 103 ? -0.435 -19.324 -32.618 1.00 22.64 85 ILE A CA 1
ATOM 715 C C . ILE A 1 103 ? 0.973 -18.859 -32.963 1.00 22.07 85 ILE A C 1
ATOM 716 O O . ILE A 1 103 ? 1.890 -19.679 -33.050 1.00 22.42 85 ILE A O 1
ATOM 721 N N . CYS A 1 104 ? 1.147 -17.558 -33.164 1.00 21.27 86 CYS A N 1
ATOM 722 C CA . CYS A 1 104 ? 2.471 -16.999 -33.450 1.00 20.89 86 CYS A CA 1
ATOM 723 C C . CYS A 1 104 ? 2.808 -15.932 -32.416 1.00 20.54 86 CYS A C 1
ATOM 724 O O . CYS A 1 104 ? 2.080 -14.957 -32.259 1.00 20.54 86 CYS A O 1
ATOM 727 N N . LEU A 1 105 ? 3.903 -16.149 -31.695 1.00 19.69 87 LEU A N 1
ATOM 728 C CA A LEU A 1 105 ? 4.315 -15.268 -30.612 1.00 19.60 87 LEU A CA 1
ATOM 729 C CA B LEU A 1 105 ? 4.323 -15.235 -30.584 0.00 18.34 87 LEU A CA 1
ATOM 730 C C . LEU A 1 105 ? 5.542 -14.485 -31.028 1.00 19.79 87 LEU A C 1
ATOM 731 O O . LEU A 1 105 ? 6.590 -15.071 -31.314 1.00 19.34 87 LEU A O 1
ATOM 740 N N . VAL A 1 106 ? 5.408 -13.163 -31.073 1.00 19.49 88 VAL A N 1
ATOM 741 C CA . VAL A 1 106 ? 6.514 -12.313 -31.464 1.00 19.25 88 VAL A CA 1
ATOM 742 C C . VAL A 1 106 ? 7.219 -11.906 -30.185 1.00 19.50 88 VAL A C 1
ATOM 743 O O . VAL A 1 106 ? 6.656 -11.186 -29.360 1.00 19.34 88 VAL A O 1
ATOM 747 N N . MET A 1 107 ? 8.443 -12.380 -30.023 1.00 19.52 89 MET A N 1
ATOM 748 C CA . MET A 1 107 ? 9.205 -12.095 -28.810 1.00 20.52 89 MET A CA 1
ATOM 749 C C . MET A 1 107 ? 10.582 -11.532 -29.072 1.00 19.57 89 MET A C 1
ATOM 750 O O . MET A 1 107 ? 11.051 -11.477 -30.212 1.00 19.46 89 MET A O 1
ATOM 755 N N . GLU A 1 108 ? 11.196 -11.097 -27.981 1.00 18.74 90 GLU A N 1
ATOM 756 C CA . GLU A 1 108 ? 12.566 -10.640 -27.955 1.00 19.17 90 GLU A CA 1
ATOM 757 C C . GLU A 1 108 ? 13.461 -11.791 -28.390 1.00 18.82 90 GLU A C 1
ATOM 758 O O . GLU A 1 108 ? 13.319 -12.908 -27.902 1.00 19.64 90 GLU A O 1
ATOM 764 N N . LEU A 1 109 ? 14.365 -11.519 -29.322 1.00 18.18 91 LEU A N 1
ATOM 765 C CA . LEU A 1 109 ? 15.256 -12.548 -29.827 1.00 18.27 91 LEU A CA 1
ATOM 766 C C . LEU A 1 109 ? 16.526 -12.636 -28.991 1.00 17.99 91 LEU A C 1
ATOM 767 O O . LEU A 1 109 ? 17.161 -11.624 -28.689 1.00 16.94 91 LEU A O 1
ATOM 772 N N . CYS A 1 110 ? 16.885 -13.862 -28.635 1.00 18.06 92 CYS A N 1
ATOM 773 C CA . CYS A 1 110 ? 18.157 -14.135 -27.983 1.00 18.53 92 CYS A CA 1
ATOM 774 C C . CYS A 1 110 ? 19.061 -14.830 -28.986 1.00 18.39 92 CYS A C 1
ATOM 775 O O . CYS A 1 110 ? 18.712 -15.892 -29.505 1.00 18.32 92 CYS A O 1
ATOM 778 N N . HIS A 1 111 ? 20.211 -14.222 -29.252 1.00 18.34 93 HIS A N 1
ATOM 779 C CA . HIS A 1 111 ? 21.120 -14.680 -30.311 1.00 18.38 93 HIS A CA 1
ATOM 780 C C . HIS A 1 111 ? 22.150 -15.662 -29.803 1.00 19.09 93 HIS A C 1
ATOM 781 O O . HIS A 1 111 ? 22.789 -16.339 -30.612 1.00 19.21 93 HIS A O 1
ATOM 788 N N . GLY A 1 112 ? 22.326 -15.725 -28.479 1.00 19.34 94 GLY A N 1
ATOM 789 C CA . GLY A 1 112 ? 23.498 -16.383 -27.884 1.00 20.42 94 GLY A CA 1
ATOM 790 C C . GLY A 1 112 ? 23.413 -17.863 -27.560 1.00 21.03 94 GLY A C 1
ATOM 791 O O . GLY A 1 112 ? 24.426 -18.483 -27.208 1.00 22.20 94 GLY A O 1
ATOM 792 N N . GLY A 1 113 ? 22.225 -18.439 -27.664 1.00 21.08 95 GLY A N 1
ATOM 793 C CA . GLY A 1 113 ? 22.037 -19.858 -27.363 1.00 21.74 95 GLY A CA 1
ATOM 794 C C . GLY A 1 113 ? 21.780 -20.053 -25.886 1.00 22.25 95 GLY A C 1
ATOM 795 O O . GLY A 1 113 ? 21.772 -19.078 -25.115 1.00 21.13 95 GLY A O 1
ATOM 796 N N . HIS A 1 114 ? 21.565 -21.300 -25.472 1.00 22.33 96 HIS A N 1
ATOM 797 C CA A HIS A 1 114 ? 21.297 -21.653 -24.081 0.50 22.37 96 HIS A CA 1
ATOM 798 C CA B HIS A 1 114 ? 21.265 -21.488 -24.063 0.50 22.91 96 HIS A CA 1
ATOM 799 C C . HIS A 1 114 ? 22.514 -21.424 -23.189 1.00 22.68 96 HIS A C 1
ATOM 800 O O . HIS A 1 114 ? 23.653 -21.393 -23.682 1.00 22.38 96 HIS A O 1
ATOM 813 N N . LEU A 1 115 ? 22.272 -21.308 -21.890 1.00 22.40 97 LEU A N 1
ATOM 814 C CA . LEU A 1 115 ? 23.317 -21.121 -20.909 1.00 23.13 97 LEU A CA 1
ATOM 815 C C . LEU A 1 115 ? 24.486 -22.090 -21.119 1.00 23.51 97 LEU A C 1
ATOM 816 O O . LEU A 1 115 ? 25.649 -21.675 -21.161 1.00 23.86 97 LEU A O 1
ATOM 821 N N . LEU A 1 116 ? 24.162 -23.367 -21.299 1.00 23.56 98 LEU A N 1
ATOM 822 C CA . LEU A 1 116 ? 25.182 -24.405 -21.409 1.00 24.69 98 LEU A CA 1
ATOM 823 C C . LEU A 1 116 ? 25.658 -24.638 -22.847 1.00 25.03 98 LEU A C 1
ATOM 824 O O . LEU A 1 116 ? 26.549 -25.470 -23.086 1.00 25.79 98 LEU A O 1
ATOM 829 N N . ASP A 1 117 ? 25.070 -23.901 -23.791 1.00 25.11 99 ASP A N 1
ATOM 830 C CA . ASP A 1 117 ? 25.612 -23.803 -25.152 1.00 25.95 99 ASP A CA 1
ATOM 831 C C . ASP A 1 117 ? 26.875 -22.954 -25.104 1.00 25.68 99 ASP A C 1
ATOM 832 O O . ASP A 1 117 ? 27.910 -23.326 -25.662 1.00 25.68 99 ASP A O 1
ATOM 837 N N . LYS A 1 118 ? 26.783 -21.816 -24.422 1.00 25.14 100 LYS A N 1
ATOM 838 C CA . LYS A 1 118 ? 27.883 -20.865 -24.376 1.00 25.47 100 LYS A CA 1
ATOM 839 C C . LYS A 1 118 ? 28.889 -21.201 -23.276 1.00 25.71 100 LYS A C 1
ATOM 840 O O . LYS A 1 118 ? 30.097 -21.027 -23.458 1.00 26.36 100 LYS A O 1
ATOM 846 N N . LEU A 1 119 ? 28.395 -21.673 -22.135 1.00 26.40 101 LEU A N 1
ATOM 847 C CA . LEU A 1 119 ? 29.271 -22.053 -21.038 1.00 27.33 101 LEU A CA 1
ATOM 848 C C . LEU A 1 119 ? 29.495 -23.560 -21.055 1.00 28.54 101 LEU A C 1
ATOM 849 O O . LEU A 1 119 ? 28.548 -24.333 -20.948 1.00 28.83 101 LEU A O 1
ATOM 854 N N . ASN A 1 120 ? 30.749 -23.962 -21.227 1.00 29.86 102 ASN A N 1
ATOM 855 C CA . ASN A 1 120 ? 31.118 -25.371 -21.230 1.00 31.53 102 ASN A CA 1
ATOM 856 C C . ASN A 1 120 ? 31.686 -25.727 -19.867 1.00 32.07 102 ASN A C 1
ATOM 857 O O . ASN A 1 120 ? 32.817 -25.363 -19.541 1.00 32.22 102 ASN A O 1
ATOM 862 N N . VAL A 1 121 ? 30.880 -26.425 -19.078 1.00 32.87 103 VAL A N 1
ATOM 863 C CA . VAL A 1 121 ? 31.229 -26.779 -17.712 1.00 34.17 103 VAL A CA 1
ATOM 864 C C . VAL A 1 121 ? 31.535 -28.271 -17.630 1.00 35.03 103 VAL A C 1
ATOM 865 O O . VAL A 1 121 ? 30.752 -29.108 -18.095 1.00 35.38 103 VAL A O 1
ATOM 869 N N . PHE A 1 122 ? 32.683 -28.596 -17.048 1.00 35.76 104 PHE A N 1
ATOM 870 C CA . PHE A 1 122 ? 33.147 -29.977 -16.971 1.00 36.78 104 PHE A CA 1
ATOM 871 C C . PHE A 1 122 ? 34.184 -30.132 -15.868 1.00 37.27 104 PHE A C 1
ATOM 872 O O . PHE A 1 122 ? 34.841 -29.163 -15.481 1.00 37.32 104 PHE A O 1
ATOM 880 N N . ILE A 1 123 ? 34.338 -31.356 -15.379 1.00 38.07 105 ILE A N 1
ATOM 881 C CA . ILE A 1 123 ? 35.369 -31.648 -14.389 1.00 38.61 105 ILE A CA 1
ATOM 882 C C . ILE A 1 123 ? 36.676 -32.016 -15.091 1.00 38.79 105 ILE A C 1
ATOM 883 O O . ILE A 1 123 ? 36.742 -33.013 -15.817 1.00 38.90 105 ILE A O 1
ATOM 888 N N . ASP A 1 124 ? 37.700 -31.187 -14.892 1.00 38.96 106 ASP A N 1
ATOM 889 C CA . ASP A 1 124 ? 39.040 -31.442 -15.427 1.00 39.31 106 ASP A CA 1
ATOM 890 C C . ASP A 1 124 ? 39.661 -32.643 -14.710 1.00 39.30 106 ASP A C 1
ATOM 891 O O . ASP A 1 124 ? 39.954 -32.577 -13.513 1.00 39.10 106 ASP A O 1
ATOM 896 N N . ASP A 1 125 ? 39.869 -33.728 -15.454 1.00 39.18 107 ASP A N 1
ATOM 897 C CA . ASP A 1 125 ? 40.343 -34.988 -14.873 1.00 39.43 107 ASP A CA 1
ATOM 898 C C . ASP A 1 125 ? 41.684 -34.877 -14.138 1.00 39.10 107 ASP A C 1
ATOM 899 O O . ASP A 1 125 ? 41.889 -35.552 -13.125 1.00 39.01 107 ASP A O 1
ATOM 904 N N . SER A 1 126 ? 42.584 -34.025 -14.635 1.00 38.99 108 SER A N 1
ATOM 905 C CA . SER A 1 126 ? 43.940 -33.946 -14.079 1.00 38.89 108 SER A CA 1
ATOM 906 C C . SER A 1 126 ? 44.008 -33.242 -12.721 1.00 38.94 108 SER A C 1
ATOM 907 O O . SER A 1 126 ? 44.903 -33.520 -11.926 1.00 38.48 108 SER A O 1
ATOM 910 N N . THR A 1 127 ? 43.059 -32.348 -12.454 1.00 38.98 109 THR A N 1
ATOM 911 C CA . THR A 1 127 ? 43.053 -31.608 -11.190 1.00 39.39 109 THR A CA 1
ATOM 912 C C . THR A 1 127 ? 41.876 -31.990 -10.283 1.00 39.36 109 THR A C 1
ATOM 913 O O . THR A 1 127 ? 41.898 -31.723 -9.078 1.00 39.60 109 THR A O 1
ATOM 917 N N . GLY A 1 128 ? 40.860 -32.624 -10.867 1.00 39.32 110 GLY A N 1
ATOM 918 C CA . GLY A 1 128 ? 39.633 -32.962 -10.151 1.00 39.22 110 GLY A CA 1
ATOM 919 C C . GLY A 1 128 ? 38.714 -31.772 -9.922 1.00 39.16 110 GLY A C 1
ATOM 920 O O . GLY A 1 128 ? 37.698 -31.885 -9.229 1.00 39.63 110 GLY A O 1
ATOM 921 N N . LYS A 1 129 ? 39.069 -30.634 -10.510 1.00 38.65 111 LYS A N 1
ATOM 922 C CA . LYS A 1 129 ? 38.329 -29.393 -10.322 1.00 37.97 111 LYS A CA 1
ATOM 923 C C . LYS A 1 129 ? 37.411 -29.119 -11.501 1.00 37.12 111 LYS A C 1
ATOM 924 O O . LYS A 1 129 ? 37.691 -29.525 -12.635 1.00 36.70 111 LYS A O 1
ATOM 930 N N . CYS A 1 130 ? 36.322 -28.412 -11.223 1.00 35.92 112 CYS A N 1
ATOM 931 C CA . CYS A 1 130 ? 35.452 -27.926 -12.272 1.00 35.30 112 CYS A CA 1
ATOM 932 C C . CYS A 1 130 ? 36.213 -26.929 -13.133 1.00 34.39 112 CYS A C 1
ATOM 933 O O . CYS A 1 130 ? 37.000 -26.122 -12.634 1.00 34.67 112 CYS A O 1
ATOM 936 N N . ALA A 1 131 ? 35.969 -27.008 -14.431 1.00 33.49 113 ALA A N 1
ATOM 937 C CA . ALA A 1 131 ? 36.548 -26.093 -15.386 1.00 32.72 113 ALA A CA 1
ATOM 938 C C . ALA A 1 131 ? 35.408 -25.478 -16.184 1.00 32.10 113 ALA A C 1
ATOM 939 O O . ALA A 1 131 ? 34.325 -26.062 -16.293 1.00 31.54 113 ALA A O 1
ATOM 941 N N . MET A 1 132 ? 35.663 -24.299 -16.734 1.00 31.37 114 MET A N 1
ATOM 942 C CA . MET A 1 132 ? 34.699 -23.631 -17.594 1.00 31.01 114 MET A CA 1
ATOM 943 C C . MET A 1 132 ? 35.376 -23.012 -18.811 1.00 30.75 114 MET A C 1
ATOM 944 O O . MET A 1 132 ? 36.378 -22.306 -18.687 1.00 30.91 114 MET A O 1
ATOM 949 N N . ASP A 1 133 ? 34.816 -23.310 -19.979 1.00 30.75 115 ASP A N 1
ATOM 950 C CA . ASP A 1 133 ? 35.140 -22.632 -21.223 1.00 30.81 115 ASP A CA 1
ATOM 951 C C . ASP A 1 133 ? 33.934 -21.830 -21.680 1.00 30.43 115 ASP A C 1
ATOM 952 O O . ASP A 1 133 ? 32.792 -22.275 -21.538 1.00 30.20 115 ASP A O 1
ATOM 957 N N . VAL A 1 134 ? 34.204 -20.648 -22.221 1.00 30.01 116 VAL A N 1
ATOM 958 C CA . VAL A 1 134 ? 33.194 -19.845 -22.883 1.00 30.06 116 VAL A CA 1
ATOM 959 C C . VAL A 1 134 ? 33.301 -20.148 -24.373 1.00 30.19 116 VAL A C 1
ATOM 960 O O . VAL A 1 134 ? 34.384 -20.058 -24.951 1.00 30.45 116 VAL A O 1
ATOM 964 N N . VAL A 1 135 ? 32.181 -20.534 -24.972 1.00 30.29 117 VAL A N 1
ATOM 965 C CA . VAL A 1 135 ? 32.112 -20.892 -26.393 1.00 30.21 117 VAL A CA 1
ATOM 966 C C . VAL A 1 135 ? 31.437 -19.757 -27.175 1.00 30.10 117 VAL A C 1
ATOM 967 O O . VAL A 1 135 ? 30.431 -19.200 -26.744 1.00 29.93 117 VAL A O 1
ATOM 971 N N . LYS A 1 136 ? 32.005 -19.390 -28.317 1.00 30.29 118 LYS A N 1
ATOM 972 C CA . LYS A 1 136 ? 31.303 -18.501 -29.231 1.00 30.04 118 LYS A CA 1
ATOM 973 C C . LYS A 1 136 ? 30.346 -19.405 -30.012 1.00 29.31 118 LYS A C 1
ATOM 974 O O . LYS A 1 136 ? 30.785 -20.333 -30.698 1.00 29.39 118 LYS A O 1
ATOM 980 N N . THR A 1 137 ? 29.043 -19.175 -29.861 1.00 28.03 119 THR A N 1
ATOM 981 C CA . THR A 1 137 ? 28.046 -20.076 -30.451 1.00 26.96 119 THR A CA 1
ATOM 982 C C . THR A 1 137 ? 27.712 -19.680 -31.900 1.00 26.65 119 THR A C 1
ATOM 983 O O . THR A 1 137 ? 27.889 -18.520 -32.299 1.00 26.05 119 THR A O 1
ATOM 987 N N . GLN A 1 138 ? 27.250 -20.658 -32.676 1.00 26.02 120 GLN A N 1
ATOM 988 C CA . GLN A 1 138 ? 26.900 -20.461 -34.085 1.00 25.90 120 GLN A CA 1
ATOM 989 C C . GLN A 1 138 ? 25.504 -21.015 -34.299 1.00 25.33 120 GLN A C 1
ATOM 990 O O . GLN A 1 138 ? 25.307 -22.044 -34.958 1.00 25.43 120 GLN A O 1
ATOM 996 N N . ILE A 1 139 ? 24.539 -20.321 -33.712 1.00 24.48 121 ILE A N 1
ATOM 997 C CA . ILE A 1 139 ? 23.171 -20.788 -33.633 1.00 24.43 121 ILE A CA 1
ATOM 998 C C . ILE A 1 139 ? 22.243 -19.847 -34.403 1.00 23.40 121 ILE A C 1
ATOM 999 O O . ILE A 1 139 ? 21.291 -20.289 -35.028 1.00 23.32 121 ILE A O 1
ATOM 1004 N N . CYS A 1 140 ? 22.533 -18.549 -34.367 1.00 22.32 122 CYS A N 1
ATOM 1005 C CA . CYS A 1 140 ? 21.609 -17.560 -34.924 1.00 21.09 122 CYS A CA 1
ATOM 1006 C C . CYS A 1 140 ? 21.905 -17.209 -36.385 1.00 20.61 122 CYS A C 1
ATOM 1007 O O . CY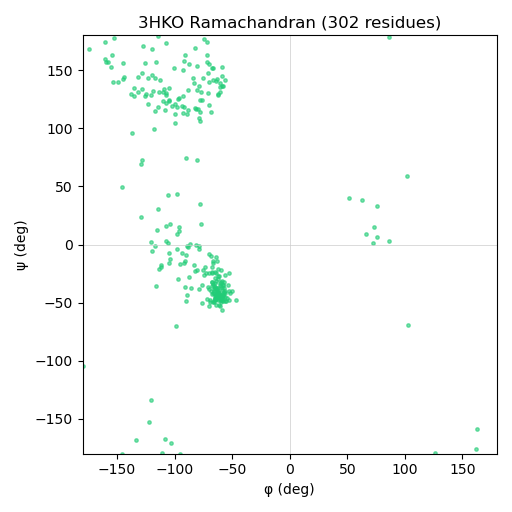S A 1 140 ? 23.036 -16.852 -36.714 1.00 21.44 122 CYS A O 1
ATOM 1010 N N . PRO A 1 141 ? 20.884 -17.289 -37.262 1.00 19.69 123 PRO A N 1
ATOM 1011 C CA . PRO A 1 141 ? 21.056 -16.959 -38.677 1.00 20.13 123 PRO A CA 1
ATOM 1012 C C . PRO A 1 141 ? 20.636 -15.529 -39.005 1.00 19.67 123 PRO A C 1
ATOM 1013 O O . PRO A 1 141 ? 20.452 -15.212 -40.182 1.00 20.68 123 PRO A O 1
ATOM 1017 N N . CYS A 1 142 ? 20.470 -14.673 -37.992 1.00 19.58 124 CYS A N 1
ATOM 1018 C CA . CYS A 1 142 ? 19.929 -13.335 -38.253 1.00 19.45 124 CYS A CA 1
ATOM 1019 C C . CYS A 1 142 ? 20.981 -12.474 -38.984 1.00 20.14 124 CYS A C 1
ATOM 1020 O O . CYS A 1 142 ? 22.174 -12.820 -38.980 1.00 19.79 124 CYS A O 1
ATOM 1023 N N . PRO A 1 143 ? 20.554 -11.358 -39.607 1.00 20.77 125 PRO A N 1
ATOM 1024 C CA . PRO A 1 143 ? 21.459 -10.510 -40.397 1.00 21.21 125 PRO A CA 1
ATOM 1025 C C . PRO A 1 143 ? 22.622 -9.952 -39.582 1.00 21.25 125 PRO A C 1
ATOM 1026 O O . PRO A 1 143 ? 23.733 -9.847 -40.102 1.00 20.37 125 PRO A O 1
ATOM 1030 N N . GLU A 1 144 ? 22.367 -9.626 -38.311 1.00 21.47 126 GLU A N 1
ATOM 1031 C CA . GLU A 1 144 ? 23.397 -9.085 -37.432 1.00 21.78 126 GLU A CA 1
ATOM 1032 C C . GLU A 1 144 ? 24.495 -10.113 -37.150 1.00 20.81 126 GLU A C 1
ATOM 1033 O O . GLU A 1 144 ? 25.691 -9.819 -37.312 1.00 20.01 126 GLU A O 1
ATOM 1039 N N . CYS A 1 145 ? 24.079 -11.318 -36.769 1.00 20.06 127 CYS A N 1
ATOM 1040 C CA . CYS A 1 145 ? 25.008 -12.432 -36.563 1.00 20.32 127 CYS A CA 1
ATOM 1041 C C . CYS A 1 145 ? 25.771 -12.816 -37.835 1.00 20.29 127 CYS A C 1
ATOM 1042 O O . CYS A 1 145 ? 26.973 -13.087 -37.773 1.00 19.98 127 CYS A O 1
ATOM 1045 N N . ASN A 1 146 ? 25.070 -12.834 -38.972 1.00 20.72 128 ASN A N 1
ATOM 1046 C CA . ASN A 1 146 ? 25.680 -13.083 -40.283 1.00 21.36 128 ASN A CA 1
ATOM 1047 C C . ASN A 1 146 ? 26.805 -12.081 -40.566 1.00 22.14 128 ASN A C 1
ATOM 1048 O O . ASN A 1 146 ? 27.917 -12.461 -40.955 1.00 21.62 128 ASN A O 1
ATOM 1053 N N . GLU A 1 147 ? 26.498 -10.804 -40.353 1.00 22.67 129 GLU A N 1
ATOM 1054 C CA . GLU A 1 147 ? 27.422 -9.714 -40.639 1.00 24.07 129 GLU A CA 1
ATOM 1055 C C . GLU A 1 147 ? 28.693 -9.822 -39.795 1.00 24.10 129 GLU A C 1
ATOM 1056 O O . GLU A 1 147 ? 29.814 -9.675 -40.308 1.00 24.14 129 GLU A O 1
ATOM 1062 N N . GLU A 1 148 ? 28.509 -10.094 -38.506 1.00 23.61 130 GLU A N 1
ATOM 1063 C CA . GLU A 1 148 ? 29.619 -10.205 -37.578 1.00 24.16 130 GLU A CA 1
ATOM 1064 C C . GLU A 1 148 ? 30.504 -11.410 -37.906 1.00 23.84 130 GLU A C 1
ATOM 1065 O O . GLU A 1 148 ? 31.735 -11.320 -37.833 1.00 24.11 130 GLU A O 1
ATOM 1071 N N . ALA A 1 149 ? 29.875 -12.512 -38.305 1.00 23.27 131 ALA A N 1
ATOM 1072 C CA . ALA A 1 149 ? 30.601 -13.734 -38.649 1.00 23.35 131 ALA A CA 1
ATOM 1073 C C . ALA A 1 149 ? 31.501 -13.598 -39.885 1.00 23.40 131 ALA A C 1
ATOM 1074 O O . ALA A 1 149 ? 32.654 -14.018 -39.859 1.00 23.14 131 ALA A O 1
ATOM 1076 N N . ILE A 1 150 ? 30.971 -13.018 -40.958 1.00 23.42 132 ILE A N 1
ATOM 1077 C CA . ILE A 1 150 ? 31.707 -12.921 -42.219 1.00 24.04 132 ILE A CA 1
ATOM 1078 C C . ILE A 1 150 ? 32.808 -11.852 -42.214 1.00 23.99 132 ILE A C 1
ATOM 1079 O O . ILE A 1 150 ? 33.740 -11.923 -43.011 1.00 23.38 132 ILE A O 1
ATOM 1084 N N . ASN A 1 151 ? 32.695 -10.873 -41.317 1.00 24.40 133 ASN A N 1
ATOM 1085 C CA . ASN A 1 151 ? 33.688 -9.800 -41.215 1.00 25.27 133 ASN A CA 1
ATOM 1086 C C . ASN A 1 151 ? 34.745 -10.058 -40.154 1.00 25.77 133 ASN A C 1
ATOM 1087 O O . ASN A 1 151 ? 35.815 -9.427 -40.149 1.00 25.44 133 ASN A O 1
ATOM 1092 N N . GLY A 1 152 ? 34.439 -10.990 -39.259 1.00 26.42 134 GLY A N 1
ATOM 1093 C CA . GLY A 1 152 ? 35.207 -11.171 -38.039 1.00 27.44 134 GLY A CA 1
ATOM 1094 C C . GLY A 1 152 ? 36.036 -12.428 -38.060 1.00 28.61 134 GLY A C 1
ATOM 1095 O O . GLY A 1 152 ? 36.203 -13.051 -39.111 1.00 27.76 134 GLY A O 1
ATOM 1096 N N . SER A 1 153 ? 36.558 -12.783 -36.890 1.00 29.85 135 SER A N 1
ATOM 1097 C CA . SER A 1 153 ? 37.449 -13.928 -36.736 1.00 31.93 135 SER A CA 1
ATOM 1098 C C . SER A 1 153 ? 37.214 -14.613 -35.409 1.00 33.22 135 SER A C 1
ATOM 1099 O O . SER A 1 153 ? 36.974 -13.955 -34.387 1.00 33.23 135 SER A O 1
ATOM 1102 N N . ILE A 1 154 ? 37.296 -15.938 -35.440 1.00 34.44 136 ILE A N 1
ATOM 1103 C CA . ILE A 1 154 ? 37.033 -16.776 -34.278 1.00 36.12 136 ILE A CA 1
ATOM 1104 C C . ILE A 1 154 ? 38.317 -17.502 -33.854 1.00 36.42 136 ILE A C 1
ATOM 1105 O O . ILE A 1 154 ? 39.314 -16.865 -33.494 1.00 36.90 136 ILE A O 1
ATOM 1110 N N . PHE A 1 157 ? 35.535 -19.168 -30.609 1.00 46.22 139 PHE A N 1
ATOM 1111 C CA . PHE A 1 157 ? 36.439 -20.225 -30.163 1.00 46.08 139 PHE A CA 1
ATOM 1112 C C . PHE A 1 157 ? 36.022 -20.736 -28.775 1.00 45.80 139 PHE A C 1
ATOM 1113 O O . PHE A 1 157 ? 34.859 -20.589 -28.382 1.00 45.76 139 PHE A O 1
ATOM 1115 N N . ARG A 1 158 ? 36.958 -21.364 -28.061 1.00 45.38 140 ARG A N 1
ATOM 1116 C CA . ARG A 1 158 ? 36.759 -21.760 -26.661 1.00 44.73 140 ARG A CA 1
ATOM 1117 C C . ARG A 1 158 ? 37.765 -21.017 -25.775 1.00 43.83 140 ARG A C 1
ATOM 1118 O O . ARG A 1 158 ? 38.972 -21.220 -25.907 1.00 43.92 140 ARG A O 1
ATOM 1126 N N . GLU A 1 159 ? 37.275 -20.145 -24.893 1.00 42.36 141 GLU A N 1
ATOM 1127 C CA . GLU A 1 159 ? 38.149 -19.408 -23.977 1.00 40.97 141 GLU A CA 1
ATOM 1128 C C . GLU A 1 159 ? 38.096 -20.016 -22.576 1.00 40.26 141 GLU A C 1
ATOM 1129 O O . GLU A 1 159 ? 37.031 -20.056 -21.962 1.00 39.65 141 GLU A O 1
ATOM 1131 N N . SER A 1 160 ? 39.245 -20.483 -22.082 1.00 39.29 142 SER A N 1
ATOM 1132 C CA . SER A 1 160 ? 39.344 -21.095 -20.751 1.00 38.45 142 SER A CA 1
ATOM 1133 C C . SER A 1 160 ? 39.375 -20.043 -19.640 1.00 37.90 142 SER A C 1
ATOM 1134 O O . SER A 1 160 ? 40.068 -19.029 -19.756 1.00 37.55 142 SER A O 1
ATOM 1136 N N . LEU A 1 161 ? 38.616 -20.284 -18.571 1.00 37.14 143 LEU A N 1
ATOM 1137 C CA . LEU A 1 161 ? 38.542 -19.338 -17.455 1.00 36.51 143 LEU A CA 1
ATOM 1138 C C . LEU A 1 161 ? 39.244 -19.852 -16.194 1.00 36.40 143 LEU A C 1
ATOM 1139 O O . LEU A 1 161 ? 39.053 -21.004 -15.793 1.00 36.53 143 LEU A O 1
ATOM 1144 N N . ASP A 1 162 ? 40.049 -18.986 -15.578 1.00 36.52 144 ASP A N 1
ATOM 1145 C CA . ASP A 1 162 ? 40.686 -19.282 -14.290 1.00 36.80 144 ASP A CA 1
ATOM 1146 C C . ASP A 1 162 ? 39.678 -19.199 -13.126 1.00 36.33 144 ASP A C 1
ATOM 1147 O O . ASP A 1 162 ? 38.510 -18.852 -13.341 1.00 36.04 144 ASP A O 1
ATOM 1152 N N . PHE A 1 163 ? 40.133 -19.508 -11.908 1.00 35.57 145 PHE A N 1
ATOM 1153 C CA . PHE A 1 163 ? 39.265 -19.511 -10.723 1.00 34.89 145 PHE A CA 1
ATOM 1154 C C . PHE A 1 163 ? 38.540 -18.179 -10.533 1.00 33.99 145 PHE A C 1
ATOM 1155 O O . PHE A 1 163 ? 37.331 -18.158 -10.288 1.00 33.89 145 PHE A O 1
ATOM 1163 N N . VAL A 1 164 ? 39.281 -17.081 -10.653 1.00 33.01 146 VAL A N 1
ATOM 1164 C CA . VAL A 1 164 ? 38.733 -15.732 -10.460 1.00 32.49 146 VAL A CA 1
ATOM 1165 C C . VAL A 1 164 ? 37.693 -15.390 -11.524 1.00 31.42 146 VAL A C 1
ATOM 1166 O O . VAL A 1 164 ? 36.611 -14.886 -11.201 1.00 30.83 146 VAL A O 1
ATOM 1170 N N . GLN A 1 165 ? 38.038 -15.662 -12.784 1.00 30.28 147 GLN A N 1
ATOM 1171 C CA . GLN A 1 165 ? 37.151 -15.413 -13.921 1.00 29.23 147 GLN A CA 1
ATOM 1172 C C . GLN A 1 165 ? 35.854 -16.209 -13.806 1.00 27.82 147 GLN A C 1
ATOM 1173 O O . GLN A 1 165 ? 34.783 -15.664 -14.077 1.00 27.41 147 GLN A O 1
ATOM 1179 N N . ARG A 1 166 ? 35.961 -17.483 -13.409 1.00 26.61 148 ARG A N 1
ATOM 1180 C CA A ARG A 1 166 ? 34.790 -18.338 -13.246 0.50 26.16 148 ARG A CA 1
ATOM 1181 C CA B ARG A 1 166 ? 34.792 -18.347 -13.229 0.50 26.23 148 ARG A CA 1
ATOM 1182 C C . ARG A 1 166 ? 33.841 -17.777 -12.195 1.00 25.77 148 ARG A C 1
ATOM 1183 O O . ARG A 1 166 ? 32.652 -17.608 -12.458 1.00 25.02 148 ARG A O 1
ATOM 1198 N N . GLU A 1 167 ? 34.365 -17.479 -11.005 1.00 25.10 149 GLU A N 1
ATOM 1199 C CA . GLU A 1 167 ? 33.485 -17.002 -9.943 1.00 24.63 149 GLU A CA 1
ATOM 1200 C C . GLU A 1 167 ? 32.871 -15.658 -10.300 1.00 23.71 149 GLU A C 1
ATOM 1201 O O . GLU A 1 167 ? 31.703 -15.425 -10.028 1.00 23.39 149 GLU A O 1
ATOM 1207 N N . LYS A 1 168 ? 33.643 -14.797 -10.952 1.00 23.36 150 LYS A N 1
ATOM 1208 C CA . LYS A 1 168 ? 33.133 -13.486 -11.342 1.00 23.11 150 LYS A CA 1
ATOM 1209 C C . LYS A 1 168 ? 31.989 -13.642 -12.349 1.00 22.45 150 LYS A C 1
ATOM 1210 O O . LYS A 1 168 ? 30.919 -13.030 -12.199 1.00 21.19 150 LYS A O 1
ATOM 1216 N N . LEU A 1 169 ? 32.210 -14.490 -13.352 1.00 21.27 151 LEU A N 1
ATOM 1217 C CA . LEU A 1 169 ? 31.216 -14.709 -14.384 1.00 21.38 151 LEU A CA 1
ATOM 1218 C C . LEU A 1 169 ? 29.967 -15.372 -13.804 1.00 20.40 151 LEU A C 1
ATOM 1219 O O . LEU A 1 169 ? 28.852 -14.917 -14.050 1.00 20.46 151 LEU A O 1
ATOM 1224 N N . ILE A 1 170 ? 30.165 -16.433 -13.023 1.00 19.76 152 ILE A N 1
ATOM 1225 C CA . ILE A 1 170 ? 29.036 -17.152 -12.430 1.00 18.90 152 ILE A CA 1
ATOM 1226 C C . ILE A 1 170 ? 28.229 -16.229 -11.516 1.00 18.94 152 ILE A C 1
ATOM 1227 O O . ILE A 1 170 ? 26.998 -16.201 -11.590 1.00 18.37 152 ILE A O 1
ATOM 1232 N N . SER A 1 171 ? 28.917 -15.444 -10.687 1.00 19.31 153 SER A N 1
ATOM 1233 C CA A SER A 1 171 ? 28.233 -14.478 -9.823 0.50 19.47 153 SER A CA 1
ATOM 1234 C CA B SER A 1 171 ? 28.220 -14.497 -9.822 0.50 19.32 153 SER A CA 1
ATOM 1235 C C . SER A 1 171 ? 27.382 -13.525 -10.647 1.00 19.42 153 SER A C 1
ATOM 1236 O O . SER A 1 171 ? 26.259 -13.217 -10.275 1.00 19.53 153 SER A O 1
ATOM 1241 N N . ASN A 1 172 ? 27.925 -13.068 -11.777 1.00 19.73 154 ASN A N 1
ATOM 1242 C CA . ASN A 1 172 ? 27.188 -12.156 -12.652 1.00 20.31 154 ASN A CA 1
ATOM 1243 C C . ASN A 1 172 ? 25.920 -12.810 -13.231 1.00 19.49 154 ASN A C 1
ATOM 1244 O O . ASN A 1 172 ? 24.847 -12.195 -13.267 1.00 19.27 154 ASN A O 1
ATOM 1249 N N . ILE A 1 173 ? 26.056 -14.064 -13.648 1.00 19.33 155 ILE A N 1
ATOM 1250 C CA . ILE A 1 173 ? 24.937 -14.872 -14.108 1.00 19.37 155 ILE A CA 1
ATOM 1251 C C . ILE A 1 173 ? 23.886 -14.986 -13.000 1.00 19.35 155 ILE A C 1
ATOM 1252 O O . ILE A 1 173 ? 22.691 -14.779 -13.240 1.00 19.03 155 ILE A O 1
ATOM 1257 N N . MET A 1 174 ? 24.331 -15.302 -11.784 1.00 19.10 156 MET A N 1
ATOM 1258 C CA . MET A 1 174 ? 23.396 -15.482 -10.670 1.00 18.63 156 MET A CA 1
ATOM 1259 C C . MET A 1 174 ? 22.703 -14.184 -10.283 1.00 18.63 156 MET A C 1
ATOM 1260 O O . MET A 1 174 ? 21.534 -14.198 -9.897 1.00 17.82 156 MET A O 1
ATOM 1265 N N . ARG A 1 175 ? 23.411 -13.060 -10.401 1.00 18.58 157 ARG A N 1
ATOM 1266 C CA . ARG A 1 175 ? 22.808 -11.764 -10.126 1.00 19.05 157 ARG A CA 1
ATOM 1267 C C . ARG A 1 175 ? 21.596 -11.540 -11.027 1.00 18.48 157 ARG A C 1
ATOM 1268 O O . ARG A 1 175 ? 20.545 -11.087 -10.574 1.00 17.33 157 ARG A O 1
ATOM 1276 N N . GLN A 1 176 ? 21.751 -11.879 -12.306 1.00 17.89 158 GLN A N 1
ATOM 1277 C CA . GLN A 1 176 ? 20.665 -11.732 -13.268 1.00 17.20 158 GLN A CA 1
ATOM 1278 C C . GLN A 1 176 ? 19.521 -12.689 -12.986 1.00 17.11 158 GLN A C 1
ATOM 1279 O O . GLN A 1 176 ? 18.357 -12.306 -13.084 1.00 17.57 158 GLN A O 1
ATOM 1285 N N . ILE A 1 177 ? 19.844 -13.939 -12.652 1.00 17.22 159 ILE A N 1
ATOM 1286 C CA . ILE A 1 177 ? 18.798 -14.915 -12.319 1.00 17.50 159 ILE A CA 1
ATOM 1287 C C . ILE A 1 177 ? 17.983 -14.457 -11.101 1.00 17.61 159 ILE A C 1
ATOM 1288 O O . ILE A 1 177 ? 16.741 -14.464 -11.129 1.00 17.61 159 ILE A O 1
ATOM 1293 N N . PHE A 1 178 ? 18.674 -14.031 -10.042 1.00 17.05 160 PHE A N 1
ATOM 1294 C CA . PHE A 1 178 ? 17.976 -13.535 -8.842 1.00 17.28 160 PHE A CA 1
ATOM 1295 C C . PHE A 1 178 ? 17.229 -12.226 -9.040 1.00 17.02 160 PHE A C 1
ATOM 1296 O O . PHE A 1 178 ? 16.188 -12.015 -8.416 1.00 16.81 160 PHE A O 1
ATOM 1304 N N . SER A 1 179 ? 17.750 -11.360 -9.910 1.00 16.62 161 SER A N 1
ATOM 1305 C CA A SER A 1 179 ? 17.049 -10.132 -10.288 0.50 17.42 161 SER A CA 1
ATOM 1306 C CA B SER A 1 179 ? 17.038 -10.134 -10.253 0.50 16.86 161 SER A CA 1
ATOM 1307 C C . SER A 1 179 ? 15.703 -10.492 -10.910 1.00 17.26 161 SER A C 1
ATOM 1308 O O . SER A 1 179 ? 14.659 -9.955 -10.529 1.00 17.48 161 SER A O 1
ATOM 1313 N N . ALA A 1 180 ? 15.735 -11.423 -11.866 1.00 17.47 162 ALA A N 1
ATOM 1314 C CA . ALA A 1 180 ? 14.515 -11.878 -12.528 1.00 17.66 162 ALA A CA 1
ATOM 1315 C C . ALA A 1 180 ? 13.537 -12.507 -11.525 1.00 17.58 162 ALA A C 1
ATOM 1316 O O . ALA A 1 180 ? 12.341 -12.209 -11.548 1.00 17.26 162 ALA A O 1
ATOM 1318 N N . LEU A 1 181 ? 14.052 -13.379 -10.662 1.00 17.78 163 LEU A N 1
ATOM 1319 C CA . LEU A 1 181 ? 13.231 -14.068 -9.661 1.00 18.37 163 LEU A CA 1
ATOM 1320 C C . LEU A 1 181 ? 12.610 -13.108 -8.651 1.00 18.36 163 LEU A C 1
ATOM 1321 O O . LEU A 1 181 ? 11.441 -13.235 -8.305 1.00 18.14 163 LEU A O 1
ATOM 1326 N N . HIS A 1 182 ? 13.402 -12.156 -8.165 1.00 19.27 164 HIS A N 1
ATOM 1327 C CA . HIS A 1 182 ? 12.894 -11.157 -7.227 1.00 20.27 164 HIS A CA 1
ATOM 1328 C C . HIS A 1 182 ? 11.704 -10.421 -7.830 1.00 20.16 164 HIS A C 1
ATOM 1329 O O . HIS A 1 182 ? 10.660 -10.232 -7.178 1.00 19.65 164 HIS A O 1
ATOM 1336 N N . TYR A 1 183 ? 11.863 -10.033 -9.094 1.00 20.50 165 TYR A N 1
ATOM 1337 C CA . TYR A 1 183 ? 10.826 -9.344 -9.840 1.00 20.37 165 TYR A CA 1
ATOM 1338 C C . TYR A 1 183 ? 9.595 -10.241 -9.957 1.00 20.34 165 TYR A C 1
ATOM 1339 O O . TYR A 1 183 ? 8.504 -9.832 -9.602 1.00 19.90 165 TYR A O 1
ATOM 1348 N N . LEU A 1 184 ? 9.797 -11.473 -10.421 1.00 19.92 166 LEU A N 1
ATOM 1349 C CA A LEU A 1 184 ? 8.704 -12.435 -10.595 0.50 20.32 166 LEU A CA 1
ATOM 1350 C CA B LEU A 1 184 ? 8.716 -12.440 -10.600 0.50 20.47 166 LEU A CA 1
ATOM 1351 C C . LEU A 1 184 ? 7.938 -12.680 -9.304 1.00 20.49 166 LEU A C 1
ATOM 1352 O O . LEU A 1 184 ? 6.701 -12.639 -9.286 1.00 20.84 166 LEU A O 1
ATOM 1361 N N . HIS A 1 185 ? 8.676 -12.939 -8.224 1.00 20.45 167 HIS A N 1
ATOM 1362 C CA . HIS A 1 185 ? 8.077 -13.237 -6.929 1.00 20.84 167 HIS A CA 1
ATOM 1363 C C . HIS A 1 185 ? 7.298 -12.052 -6.383 1.00 22.17 167 HIS A C 1
ATOM 1364 O O . HIS A 1 185 ? 6.248 -12.234 -5.788 1.00 22.03 167 HIS A O 1
ATOM 1371 N N . ASN A 1 186 ? 7.822 -10.850 -6.601 1.00 23.61 168 ASN A N 1
ATOM 1372 C CA . ASN A 1 186 ? 7.131 -9.618 -6.217 1.00 25.96 168 ASN A CA 1
ATOM 1373 C C . ASN A 1 186 ? 5.905 -9.333 -7.076 1.00 26.32 168 ASN A C 1
ATOM 1374 O O . ASN A 1 186 ? 4.996 -8.621 -6.632 1.00 27.42 168 ASN A O 1
ATOM 1379 N N . GLN A 1 187 ? 5.886 -9.867 -8.298 1.00 26.30 169 GLN A N 1
ATOM 1380 C CA . GLN A 1 187 ? 4.685 -9.860 -9.148 1.00 26.83 169 GLN A CA 1
ATOM 1381 C C . GLN A 1 187 ? 3.734 -10.996 -8.766 1.00 26.16 169 GLN A C 1
ATOM 1382 O O . GLN A 1 187 ? 2.680 -11.163 -9.384 1.00 27.10 169 GLN A O 1
ATOM 1388 N N . GLY A 1 188 ? 4.120 -11.787 -7.768 1.00 24.88 170 GLY A N 1
ATOM 1389 C CA . GLY A 1 188 ? 3.282 -12.867 -7.274 1.00 23.79 170 GLY A CA 1
ATOM 1390 C C . GLY A 1 188 ? 3.251 -14.090 -8.170 1.00 22.87 170 GLY A C 1
ATOM 1391 O O . GLY A 1 188 ? 2.237 -14.766 -8.251 1.00 22.90 170 GLY A O 1
ATOM 1392 N N . ILE A 1 189 ? 4.364 -14.372 -8.839 1.00 22.26 171 ILE A N 1
ATOM 1393 C CA . ILE A 1 189 ? 4.446 -15.523 -9.747 1.00 21.93 171 ILE A CA 1
ATOM 1394 C C . ILE A 1 189 ? 5.528 -16.478 -9.254 1.00 21.64 171 ILE A C 1
ATOM 1395 O O . ILE A 1 189 ? 6.619 -16.033 -8.916 1.00 21.26 171 ILE A O 1
ATOM 1400 N N . CYS A 1 190 ? 5.199 -17.771 -9.193 1.00 21.61 172 CYS A N 1
ATOM 1401 C CA . CYS A 1 190 ? 6.160 -18.851 -8.892 1.00 22.44 172 CYS A CA 1
ATOM 1402 C C . CYS A 1 190 ? 6.594 -19.441 -10.240 1.00 21.61 172 CYS A C 1
ATOM 1403 O O . CYS A 1 190 ? 5.733 -19.829 -11.035 1.00 21.90 172 CYS A O 1
ATOM 1406 N N . HIS A 1 191 ? 7.896 -19.500 -10.525 1.00 21.00 173 HIS A N 1
ATOM 1407 C CA . HIS A 1 191 ? 8.327 -19.972 -11.853 1.00 20.57 173 HIS A CA 1
ATOM 1408 C C . HIS A 1 191 ? 8.230 -21.488 -12.029 1.00 20.24 173 HIS A C 1
ATOM 1409 O O . HIS A 1 191 ? 7.676 -21.980 -13.029 1.00 19.75 173 HIS A O 1
ATOM 1416 N N . ARG A 1 192 ? 8.799 -22.212 -11.071 1.00 19.74 174 ARG A N 1
ATOM 1417 C CA . ARG A 1 192 ? 8.713 -23.675 -10.983 1.00 19.94 174 ARG A CA 1
ATOM 1418 C C . ARG A 1 192 ? 9.525 -24.474 -12.002 1.00 19.74 174 ARG A C 1
ATOM 1419 O O . ARG A 1 192 ? 9.494 -25.710 -11.991 1.00 19.83 174 ARG A O 1
ATOM 1427 N N . ASP A 1 193 ? 10.272 -23.796 -12.865 1.00 19.77 175 ASP A N 1
ATOM 1428 C CA . ASP A 1 193 ? 11.117 -24.530 -13.813 1.00 20.18 175 ASP A CA 1
ATOM 1429 C C . ASP A 1 193 ? 12.424 -23.782 -14.095 1.00 20.06 175 ASP A C 1
ATOM 1430 O O . ASP A 1 193 ? 12.812 -23.575 -15.251 1.00 20.23 175 ASP A O 1
ATOM 1435 N N . ILE A 1 194 ? 13.097 -23.371 -13.021 1.00 19.45 176 ILE A N 1
ATOM 1436 C CA . ILE A 1 194 ? 14.385 -22.713 -13.138 1.00 19.00 176 ILE A CA 1
ATOM 1437 C C . ILE A 1 194 ? 15.440 -23.795 -13.406 1.00 19.28 176 ILE A C 1
ATOM 1438 O O . ILE A 1 194 ? 15.684 -24.657 -12.564 1.00 19.56 176 ILE A O 1
ATOM 1443 N N . LYS A 1 195 ? 16.027 -23.743 -14.596 1.00 18.85 177 LYS A N 1
ATOM 1444 C CA . LYS A 1 195 ? 17.039 -24.703 -15.039 1.00 19.23 177 LYS A CA 1
ATOM 1445 C C . LYS A 1 195 ? 17.809 -24.067 -16.204 1.00 19.85 177 LYS A C 1
ATOM 1446 O O . LYS A 1 195 ? 17.299 -23.133 -16.828 1.00 19.52 177 LYS A O 1
ATOM 1452 N N . PRO A 1 196 ? 19.036 -24.558 -16.498 1.00 20.07 178 PRO A N 1
ATOM 1453 C CA . PRO A 1 196 ? 19.898 -23.844 -17.456 1.00 20.50 178 PRO A CA 1
ATOM 1454 C C . PRO A 1 196 ? 19.267 -23.671 -18.839 1.00 20.74 178 PRO A C 1
ATOM 1455 O O . PRO A 1 196 ? 19.478 -22.634 -19.471 1.00 21.35 178 PRO A O 1
ATOM 1459 N N . GLU A 1 197 ? 18.485 -24.664 -19.268 1.00 21.33 179 GLU A N 1
ATOM 1460 C CA . GLU A 1 197 ? 17.854 -24.685 -20.595 1.00 22.20 179 GLU A 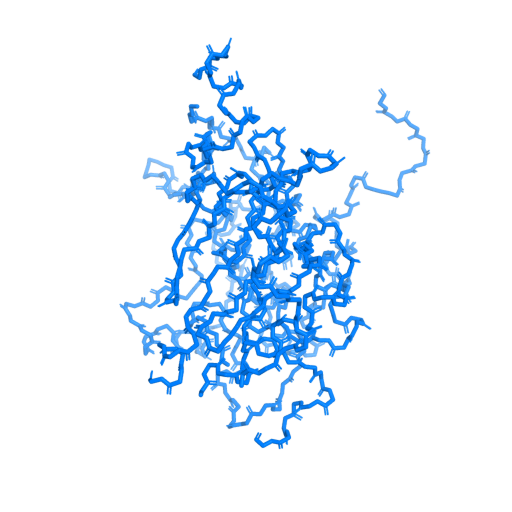CA 1
ATOM 1461 C C . GLU A 1 197 ? 16.893 -23.522 -20.797 1.00 21.42 179 GLU A C 1
ATOM 1462 O O . GLU A 1 197 ? 16.697 -23.070 -21.927 1.00 21.71 179 GLU A O 1
ATOM 1468 N N . ASN A 1 198 ? 16.326 -23.021 -19.705 1.00 20.58 180 ASN A N 1
ATOM 1469 C CA . ASN A 1 198 ? 15.360 -21.916 -19.780 1.00 19.79 180 ASN A CA 1
ATOM 1470 C C . ASN A 1 198 ? 15.948 -20.507 -19.783 1.00 19.83 180 ASN A C 1
ATOM 1471 O O . ASN A 1 198 ? 15.202 -19.521 -19.861 1.00 19.70 180 ASN A O 1
ATOM 1476 N N . PHE A 1 199 ? 17.276 -20.418 -19.730 1.00 20.01 181 PHE A N 1
ATOM 1477 C CA . PHE A 1 199 ? 17.966 -19.145 -19.872 1.00 19.75 181 PHE A CA 1
ATOM 1478 C C . PHE A 1 199 ? 18.789 -19.107 -21.151 1.00 19.80 181 PHE A C 1
ATOM 1479 O O . PHE A 1 199 ? 19.562 -20.027 -21.430 1.00 20.02 181 PHE A O 1
ATOM 1487 N N . LEU A 1 200 ? 18.636 -18.025 -21.904 1.00 19.09 182 LEU A N 1
ATOM 1488 C CA . LEU A 1 200 ? 19.375 -17.841 -23.146 1.00 19.54 182 LEU A CA 1
ATOM 1489 C C . LEU A 1 200 ? 20.233 -16.594 -23.050 1.00 19.28 182 LEU A C 1
ATOM 1490 O O . LEU A 1 200 ? 19.835 -15.597 -22.441 1.00 19.89 182 LEU A O 1
ATOM 1495 N N . PHE A 1 201 ? 21.403 -16.628 -23.672 1.00 19.34 183 PHE A N 1
ATOM 1496 C CA . PHE A 1 201 ? 22.211 -15.416 -23.772 1.00 19.57 183 PHE A CA 1
ATOM 1497 C C . PHE A 1 201 ? 21.649 -14.509 -24.841 1.00 20.16 183 PHE A C 1
ATOM 1498 O O . PHE A 1 201 ? 21.361 -14.956 -25.953 1.00 19.14 183 PHE A O 1
ATOM 1506 N N . SER A 1 202 ? 21.479 -13.237 -24.488 1.00 20.95 184 SER A N 1
ATOM 1507 C CA A SER A 1 202 ? 21.003 -12.225 -25.418 0.50 21.93 184 SER A CA 1
ATOM 1508 C CA B SER A 1 202 ? 21.011 -12.227 -25.433 0.50 22.13 184 SER A CA 1
ATOM 1509 C C . SER A 1 202 ? 21.872 -12.179 -26.698 1.00 22.89 184 SER A C 1
ATOM 1510 O O . SER A 1 202 ? 21.339 -12.096 -27.810 1.00 23.08 184 SER A O 1
ATOM 1515 N N . THR A 1 203 ? 23.198 -12.226 -26.534 1.00 23.82 185 THR A N 1
ATOM 1516 C CA . THR A 1 203 ? 24.155 -12.182 -27.671 1.00 25.66 185 THR A CA 1
ATOM 1517 C C . THR A 1 203 ? 25.412 -13.022 -27.448 1.00 26.33 185 THR A C 1
ATOM 1518 O O . THR A 1 203 ? 25.559 -13.674 -26.406 1.00 26.40 185 THR A O 1
ATOM 1522 N N . ASN A 1 204 ? 26.316 -13.020 -28.439 1.00 26.87 186 ASN A N 1
ATOM 1523 C CA . ASN A 1 204 ? 27.684 -13.514 -28.239 1.00 27.98 186 ASN A CA 1
ATOM 1524 C C . ASN A 1 204 ? 28.616 -12.413 -27.751 1.00 28.05 186 ASN A C 1
ATOM 1525 O O . ASN A 1 204 ? 29.803 -12.642 -27.497 1.00 29.22 186 ASN A O 1
ATOM 1530 N N . LYS A 1 205 ? 28.080 -11.212 -27.620 1.00 27.42 187 LYS A N 1
ATOM 1531 C CA . LYS A 1 205 ? 28.908 -10.058 -27.317 1.00 27.24 187 LYS A CA 1
ATOM 1532 C C . LYS A 1 205 ? 28.919 -9.697 -25.834 1.00 27.08 187 LYS A C 1
ATOM 1533 O O . LYS A 1 205 ? 29.642 -8.788 -25.413 1.00 27.37 187 LYS A O 1
ATOM 1539 N N . SER A 1 206 ? 28.128 -10.413 -25.037 1.00 25.91 188 SER A N 1
ATOM 1540 C CA . SER A 1 206 ? 28.021 -10.095 -23.613 1.00 25.29 188 SER A CA 1
ATOM 1541 C C . SER A 1 206 ? 27.472 -11.298 -22.848 1.00 24.59 188 SER A C 1
ATOM 1542 O O . SER A 1 206 ? 27.090 -12.303 -23.453 1.00 24.20 188 SER A O 1
ATOM 1545 N N . PHE A 1 207 ? 27.429 -11.188 -21.521 1.00 23.79 189 PHE A N 1
ATOM 1546 C CA . PHE A 1 207 ? 26.904 -12.270 -20.706 1.00 23.27 189 PHE A CA 1
ATOM 1547 C C . PHE A 1 207 ? 25.503 -12.006 -20.176 1.00 22.53 189 PHE A C 1
ATOM 1548 O O . PHE A 1 207 ? 25.052 -12.654 -19.235 1.00 21.45 189 PHE A O 1
ATOM 1556 N N . GLU A 1 208 ? 24.816 -11.047 -20.794 1.00 22.13 190 GLU A N 1
ATOM 1557 C CA . GLU A 1 208 ? 23.427 -10.789 -20.466 1.00 22.45 190 GLU A CA 1
ATOM 1558 C C . GLU A 1 208 ? 22.567 -12.012 -20.775 1.00 21.83 190 GLU A C 1
ATOM 1559 O O . GLU A 1 208 ? 22.656 -12.586 -21.876 1.00 21.66 190 GLU A O 1
ATOM 1565 N N . ILE A 1 209 ? 21.760 -12.429 -19.794 1.00 20.95 191 ILE A N 1
ATOM 1566 C CA . ILE A 1 209 ? 20.847 -13.565 -19.981 1.00 20.82 191 ILE A CA 1
ATOM 1567 C C . ILE A 1 209 ? 19.380 -13.172 -19.878 1.00 20.47 191 ILE A C 1
ATOM 1568 O O . ILE A 1 209 ? 19.028 -12.175 -19.246 1.00 20.97 191 ILE A O 1
ATOM 1573 N N . LYS A 1 210 ? 18.525 -13.991 -20.486 1.00 19.83 192 LYS A N 1
ATOM 1574 C CA . LYS A 1 210 ? 17.098 -13.796 -20.424 1.00 19.76 192 LYS A CA 1
ATOM 1575 C C . LYS A 1 210 ? 16.385 -15.120 -20.143 1.00 19.48 192 LYS A C 1
ATOM 1576 O O . LYS A 1 210 ? 16.720 -16.153 -20.721 1.00 18.79 192 LYS A O 1
ATOM 1582 N N . LEU A 1 211 ? 15.439 -15.071 -19.215 1.00 19.23 193 LEU A N 1
ATOM 1583 C CA . LEU A 1 211 ? 14.553 -16.193 -18.916 1.00 20.00 193 LEU A CA 1
ATOM 1584 C C . LEU A 1 211 ? 13.480 -16.235 -20.009 1.00 20.60 193 LEU A C 1
ATOM 1585 O O . LEU A 1 211 ? 12.782 -15.237 -20.253 1.00 20.79 193 LEU A O 1
ATOM 1590 N N . VAL A 1 212 ? 13.343 -17.380 -20.675 1.00 21.73 194 VAL A N 1
ATOM 1591 C CA . VAL A 1 212 ? 12.533 -17.425 -21.911 1.00 22.44 194 VAL A CA 1
ATOM 1592 C C . VAL A 1 212 ? 11.348 -18.379 -21.890 1.00 23.26 194 VAL A C 1
ATOM 1593 O O . VAL A 1 212 ? 10.638 -18.508 -22.896 1.00 23.38 194 VAL A O 1
ATOM 1597 N N . ASP A 1 213 ? 11.128 -19.034 -20.753 1.00 22.62 195 ASP A N 1
ATOM 1598 C CA . ASP A 1 213 ? 10.117 -20.084 -20.657 1.00 23.27 195 ASP A CA 1
ATOM 1599 C C . ASP A 1 213 ? 9.303 -19.911 -19.381 1.00 22.83 195 ASP A C 1
ATOM 1600 O O . ASP A 1 213 ? 9.885 -19.790 -18.298 1.00 23.39 195 ASP A O 1
ATOM 1605 N N . PHE A 1 214 ? 7.974 -19.885 -19.517 1.00 22.26 196 PHE A N 1
ATOM 1606 C CA . PHE A 1 214 ? 7.057 -19.753 -18.374 1.00 22.35 196 PHE A CA 1
ATOM 1607 C C . PHE A 1 214 ? 5.973 -20.811 -18.363 1.00 22.18 196 PHE A C 1
ATOM 1608 O O . PHE A 1 214 ? 4.924 -20.636 -17.737 1.00 21.39 196 PHE A O 1
ATOM 1616 N N . GLY A 1 215 ? 6.260 -21.929 -19.023 1.00 22.31 197 GLY A N 1
ATOM 1617 C CA . GLY A 1 215 ? 5.280 -22.996 -19.224 1.00 22.70 197 GLY A CA 1
ATOM 1618 C C . GLY A 1 215 ? 4.762 -23.648 -17.952 1.00 22.98 197 GLY A C 1
ATOM 1619 O O . GLY A 1 215 ? 3.646 -24.162 -17.928 1.00 23.02 197 GLY A O 1
ATOM 1620 N N . LEU A 1 216 ? 5.563 -23.631 -16.892 1.00 22.61 198 LEU A N 1
ATOM 1621 C CA . LEU A 1 216 ? 5.134 -24.232 -15.630 1.00 23.21 198 LEU A CA 1
ATOM 1622 C C . LEU A 1 216 ? 4.794 -23.187 -14.562 1.00 22.77 198 LEU A C 1
ATOM 1623 O O . LEU A 1 216 ? 4.462 -23.531 -13.429 1.00 22.92 198 LEU A O 1
ATOM 1628 N N . SER A 1 217 ? 4.874 -21.915 -14.927 1.00 22.45 199 SER A N 1
ATOM 1629 C CA . SER A 1 217 ? 4.681 -20.849 -13.964 1.00 22.63 199 SER A CA 1
ATOM 1630 C C . SER A 1 217 ? 3.252 -20.785 -13.444 1.00 22.50 199 SER A C 1
ATOM 1631 O O . SER A 1 217 ? 2.311 -21.185 -14.128 1.00 22.00 199 SER A O 1
ATOM 1634 N N . LYS A 1 218 ? 3.099 -20.301 -12.218 1.00 22.76 200 LYS A N 1
ATOM 1635 C CA . LYS A 1 218 ? 1.768 -20.130 -11.641 1.00 23.56 200 LYS A CA 1
ATOM 1636 C C . LYS A 1 218 ? 1.751 -18.947 -10.679 1.00 23.79 200 LYS A C 1
ATOM 1637 O O . LYS A 1 218 ? 2.703 -18.729 -9.930 1.00 23.44 200 LYS A O 1
ATOM 1643 N N . GLU A 1 219 ? 0.672 -18.175 -10.721 1.00 23.60 201 GLU A N 1
ATOM 1644 C CA . GLU A 1 219 ? 0.495 -17.083 -9.777 1.00 24.91 201 GLU A CA 1
ATOM 1645 C C . GLU A 1 219 ? 0.229 -17.663 -8.378 1.00 24.22 201 GLU A C 1
ATOM 1646 O O . GLU A 1 219 ? -0.492 -18.655 -8.250 1.00 23.60 201 GLU A O 1
ATOM 1652 N N . PHE A 1 220 ? 0.821 -17.059 -7.341 1.00 24.44 202 PHE A N 1
ATOM 1653 C CA . PHE A 1 220 ? 0.650 -17.574 -5.968 1.00 24.89 202 PHE A CA 1
ATOM 1654 C C . PHE A 1 220 ? -0.830 -17.747 -5.634 1.00 25.20 202 PHE A C 1
ATOM 1655 O O . PHE A 1 220 ? -1.217 -18.735 -5.013 1.00 24.79 202 PHE A O 1
ATOM 1663 N N . TYR A 1 221 ? -1.647 -16.775 -6.050 1.00 25.93 203 TYR A N 1
ATOM 1664 C CA . TYR A 1 221 ? -3.053 -16.738 -5.656 1.00 27.29 203 TYR A CA 1
ATOM 1665 C C . TYR A 1 221 ? -3.865 -17.866 -6.278 1.00 27.60 203 TYR A C 1
ATOM 1666 O O . TYR A 1 221 ? -5.005 -18.099 -5.877 1.00 27.86 203 TYR A O 1
ATOM 1675 N N . LYS A 1 222 ? -3.259 -18.581 -7.230 1.00 27.45 204 LYS A N 1
ATOM 1676 C CA . LYS A 1 222 ? -3.891 -19.732 -7.879 1.00 27.74 204 LYS A CA 1
ATOM 1677 C C . LYS A 1 222 ? -3.353 -21.084 -7.398 1.00 27.52 204 LYS A C 1
ATOM 1678 O O . LYS A 1 222 ? -3.939 -22.121 -7.704 1.00 27.07 204 LYS A O 1
ATOM 1684 N N . LEU A 1 223 ? -2.240 -21.085 -6.665 1.00 27.36 205 LEU A N 1
ATOM 1685 C CA . LEU A 1 223 ? -1.724 -22.345 -6.125 1.00 27.67 205 LEU A CA 1
ATOM 1686 C C . LEU A 1 223 ? -2.787 -22.986 -5.227 1.00 28.30 205 LEU A C 1
ATOM 1687 O O . LEU A 1 223 ? -3.437 -22.293 -4.436 1.00 27.63 205 LEU A O 1
ATOM 1692 N N . ASN A 1 224 ? -2.967 -24.297 -5.382 1.00 28.72 206 ASN A N 1
ATOM 1693 C CA . ASN A 1 224 ? -3.998 -25.067 -4.658 1.00 30.49 206 ASN A CA 1
ATOM 1694 C C . ASN A 1 224 ? -5.434 -24.823 -5.149 1.00 31.85 206 ASN A C 1
ATOM 1695 O O . ASN A 1 224 ? -6.392 -25.197 -4.476 1.00 32.24 206 ASN A O 1
ATOM 1700 N N . ASN A 1 225 ? -5.566 -24.213 -6.326 1.00 33.80 207 ASN A N 1
ATOM 1701 C CA . ASN A 1 225 ? -6.871 -23.955 -6.949 1.00 35.81 207 ASN A CA 1
ATOM 1702 C C . ASN A 1 225 ? -7.504 -25.165 -7.648 1.00 36.69 207 ASN A C 1
ATOM 1703 O O . ASN A 1 225 ? -8.603 -25.059 -8.198 1.00 37.63 207 ASN A O 1
ATOM 1708 N N . GLY A 1 226 ? -6.804 -26.301 -7.650 1.00 37.87 208 GLY A N 1
ATOM 1709 C CA . GLY A 1 226 ? -7.326 -27.537 -8.241 1.00 38.31 208 GLY A CA 1
ATOM 1710 C C . GLY A 1 226 ? -6.764 -27.852 -9.616 1.00 38.86 208 GLY A C 1
ATOM 1711 O O . GLY A 1 226 ? -6.470 -26.948 -10.403 1.00 39.20 208 GLY A O 1
ATOM 1712 N N . ALA A 1 235 ? 5.472 -29.254 -10.954 1.00 41.61 217 ALA A N 1
ATOM 1713 C CA . ALA A 1 235 ? 6.621 -30.130 -10.794 1.0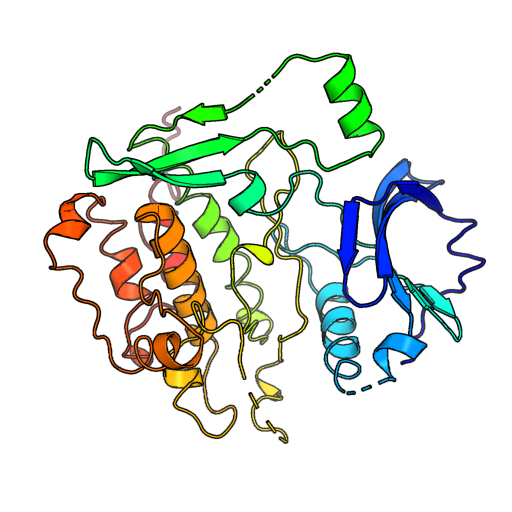0 41.18 217 ALA A CA 1
ATOM 1714 C C . ALA A 1 235 ? 7.892 -29.420 -11.261 1.00 40.66 217 ALA A C 1
ATOM 1715 O O . ALA A 1 235 ? 8.390 -28.541 -10.558 1.00 40.99 217 ALA A O 1
ATOM 1717 N N . GLY A 1 236 ? 8.389 -29.787 -12.447 1.00 39.90 218 GLY A N 1
ATOM 1718 C CA . GLY A 1 236 ? 9.669 -29.293 -12.982 1.00 38.49 218 GLY A CA 1
ATOM 1719 C C . GLY A 1 236 ? 10.589 -30.444 -13.380 1.00 37.49 218 GLY A C 1
ATOM 1720 O O . GLY A 1 236 ? 10.208 -31.611 -13.245 1.00 38.11 218 GLY A O 1
ATOM 1721 N N . THR A 1 237 ? 11.793 -30.123 -13.865 1.00 36.09 219 THR A N 1
ATOM 1722 C CA . THR A 1 237 ? 12.820 -31.134 -14.189 1.00 34.16 219 THR A CA 1
ATOM 1723 C C . THR A 1 237 ? 13.450 -31.640 -12.887 1.00 32.20 219 THR A C 1
ATOM 1724 O O . THR A 1 237 ? 13.946 -30.833 -12.100 1.00 31.87 219 THR A O 1
ATOM 1728 N N . PRO A 1 238 ? 13.432 -32.968 -12.657 1.00 30.25 220 PRO A N 1
ATOM 1729 C CA . PRO A 1 238 ? 13.798 -33.526 -11.361 1.00 28.54 220 PRO A CA 1
ATOM 1730 C C . PRO A 1 238 ? 15.116 -33.039 -10.758 1.00 26.34 220 PRO A C 1
ATOM 1731 O O . PRO A 1 238 ? 15.165 -32.816 -9.558 1.00 25.67 220 PRO A O 1
ATOM 1735 N N . TYR A 1 239 ? 16.170 -32.859 -11.553 1.00 24.74 221 TYR A N 1
ATOM 1736 C CA . TYR A 1 239 ? 17.446 -32.389 -10.978 1.00 23.64 221 TYR A CA 1
ATOM 1737 C C . TYR A 1 239 ? 17.307 -31.103 -10.156 1.00 22.43 221 TYR A C 1
ATOM 1738 O O . TYR A 1 239 ? 18.030 -30.904 -9.178 1.00 22.65 221 TYR A O 1
ATOM 1747 N N . PHE A 1 240 ? 16.408 -30.226 -10.594 1.00 21.27 222 PHE A N 1
ATOM 1748 C CA . PHE A 1 240 ? 16.315 -28.852 -10.080 1.00 20.56 222 PHE A CA 1
ATOM 1749 C C . PHE A 1 240 ? 15.141 -28.612 -9.138 1.00 20.46 222 PHE A C 1
ATOM 1750 O O . PHE A 1 240 ? 15.047 -27.543 -8.534 1.00 20.87 222 PHE A O 1
ATOM 1758 N N . VAL A 1 241 ? 14.258 -29.598 -9.004 1.00 19.96 223 VAL A N 1
ATOM 1759 C CA A VAL A 1 241 ? 13.042 -29.439 -8.194 0.50 19.78 223 VAL A CA 1
ATOM 1760 C CA B VAL A 1 241 ? 13.051 -29.427 -8.190 0.50 20.17 223 VAL A CA 1
ATOM 1761 C C . VAL A 1 241 ? 13.336 -29.498 -6.685 1.00 19.76 223 VAL A C 1
ATOM 1762 O O . VAL A 1 241 ? 14.087 -30.350 -6.223 1.00 20.09 223 VAL A O 1
ATOM 1769 N N . ALA A 1 242 ? 12.733 -28.584 -5.921 1.00 19.47 224 ALA A N 1
ATOM 1770 C CA . ALA A 1 242 ? 12.958 -28.502 -4.472 1.00 18.43 224 ALA A CA 1
ATOM 1771 C C . ALA A 1 242 ? 12.306 -29.688 -3.733 1.00 18.43 224 ALA A C 1
ATOM 1772 O O . ALA A 1 242 ? 11.266 -30.171 -4.156 1.00 18.02 224 ALA A O 1
ATOM 1774 N N . PRO A 1 243 ? 12.916 -30.145 -2.627 1.00 18.90 225 PRO A N 1
ATOM 1775 C CA . PRO A 1 243 ? 12.341 -31.279 -1.888 1.00 19.36 225 PRO A CA 1
ATOM 1776 C C . PRO A 1 243 ? 10.919 -31.026 -1.387 1.00 19.30 225 PRO A C 1
ATOM 1777 O O . PRO A 1 243 ? 10.110 -31.941 -1.412 1.00 19.21 225 PRO A O 1
ATOM 1781 N N . GLU A 1 244 ? 10.604 -29.806 -0.956 1.00 19.58 226 GLU A N 1
ATOM 1782 C CA . GLU A 1 244 ? 9.243 -29.530 -0.494 1.00 20.15 226 GLU A CA 1
ATOM 1783 C C . GLU A 1 244 ? 8.192 -29.659 -1.614 1.00 20.27 226 GLU A C 1
ATOM 1784 O O . GLU A 1 244 ? 7.037 -29.989 -1.340 1.00 21.31 226 GLU A O 1
ATOM 1790 N N . VAL A 1 245 ? 8.589 -29.416 -2.865 1.00 20.48 227 VAL A N 1
ATOM 1791 C CA . VAL A 1 245 ? 7.707 -29.638 -4.015 1.00 20.43 227 VAL A CA 1
ATOM 1792 C C . VAL A 1 245 ? 7.466 -31.145 -4.207 1.00 20.30 227 VAL A C 1
ATOM 1793 O O . VAL A 1 245 ? 6.321 -31.607 -4.329 1.00 20.09 227 VAL A O 1
ATOM 1797 N N . LEU A 1 246 ? 8.554 -31.906 -4.209 1.00 20.06 228 LEU A N 1
ATOM 1798 C CA . LEU A 1 246 ? 8.478 -33.360 -4.320 1.00 20.47 228 LEU A CA 1
ATOM 1799 C C . LEU A 1 246 ? 7.731 -34.021 -3.161 1.00 20.81 228 LEU A C 1
ATOM 1800 O O . LEU A 1 246 ? 7.117 -35.077 -3.344 1.00 20.47 228 LEU A O 1
ATOM 1805 N N . ASN A 1 247 ? 7.784 -33.400 -1.983 1.00 20.61 229 ASN A N 1
ATOM 1806 C CA . ASN A 1 247 ? 7.189 -33.986 -0.780 1.00 21.18 229 ASN A CA 1
ATOM 1807 C C . ASN A 1 247 ? 5.779 -33.486 -0.462 1.00 21.72 229 ASN A C 1
ATOM 1808 O O . ASN A 1 247 ? 5.261 -33.734 0.629 1.00 21.85 229 ASN A O 1
ATOM 1813 N N . THR A 1 248 ? 5.164 -32.785 -1.413 1.00 22.30 230 THR A N 1
ATOM 1814 C CA A THR A 1 248 ? 3.833 -32.234 -1.192 0.50 23.22 230 THR A CA 1
ATOM 1815 C CA B THR A 1 248 ? 3.841 -32.192 -1.224 0.50 22.84 230 THR A CA 1
ATOM 1816 C C . THR A 1 248 ? 2.810 -32.837 -2.159 1.00 23.39 230 THR A C 1
ATOM 1817 O O . THR A 1 248 ? 3.051 -32.954 -3.359 1.00 23.43 230 THR A O 1
ATOM 1824 N N . THR A 1 249 ? 1.671 -33.251 -1.603 1.00 24.05 231 THR A N 1
ATOM 1825 C CA . THR A 1 249 ? 0.594 -33.858 -2.403 1.00 25.28 231 THR A CA 1
ATOM 1826 C C . THR A 1 249 ? 0.023 -32.891 -3.445 1.00 25.76 231 THR A C 1
ATOM 1827 O O . THR A 1 249 ? -0.321 -33.293 -4.567 1.00 26.55 231 THR A O 1
ATOM 1831 N N . ASN A 1 250 ? -0.088 -31.620 -3.067 1.00 25.45 232 ASN A N 1
ATOM 1832 C CA . ASN A 1 250 ? -0.711 -30.599 -3.914 1.00 25.58 232 ASN A CA 1
ATOM 1833 C C . ASN A 1 250 ? 0.257 -29.465 -4.236 1.00 25.26 232 ASN A C 1
ATOM 1834 O O . ASN A 1 250 ? 1.411 -29.723 -4.568 1.00 25.11 232 ASN A O 1
ATOM 1839 N N . GLU A 1 251 ? -0.200 -28.219 -4.112 1.00 24.94 233 GLU A N 1
ATOM 1840 C CA . GLU A 1 251 ? 0.655 -27.061 -4.385 1.00 25.09 233 GLU A CA 1
ATOM 1841 C C . GLU A 1 251 ? 0.930 -26.223 -3.136 1.00 25.15 233 GLU A C 1
ATOM 1842 O O . GLU A 1 251 ? 1.140 -25.000 -3.227 1.00 24.65 233 GLU A O 1
ATOM 1848 N N . SER A 1 252 ? 0.951 -26.883 -1.976 1.00 24.77 234 SER A N 1
ATOM 1849 C CA . SER A 1 252 ? 1.253 -26.205 -0.708 1.00 24.76 234 SER A CA 1
ATOM 1850 C C . SER A 1 252 ? 2.757 -26.037 -0.547 1.00 24.65 234 SER A C 1
ATOM 1851 O O . SER A 1 252 ? 3.398 -26.745 0.235 1.00 24.80 234 SER A O 1
ATOM 1854 N N . TYR A 1 253 ? 3.318 -25.118 -1.323 1.00 24.21 235 TYR A N 1
ATOM 1855 C CA . TYR A 1 253 ? 4.724 -24.718 -1.198 1.00 24.03 235 TYR A CA 1
ATOM 1856 C C . TYR A 1 253 ? 4.867 -23.302 -1.733 1.00 24.05 235 TYR A C 1
ATOM 1857 O O . TYR A 1 253 ? 3.986 -22.820 -2.445 1.00 24.70 235 TYR A O 1
ATOM 1866 N N . GLY A 1 254 ? 5.974 -22.642 -1.396 1.00 24.37 236 GLY A N 1
ATOM 1867 C CA . GLY A 1 254 ? 6.186 -21.251 -1.800 1.00 24.08 236 GLY A CA 1
ATOM 1868 C C . GLY A 1 254 ? 7.279 -21.046 -2.833 1.00 23.66 236 GLY A C 1
ATOM 1869 O O . GLY A 1 254 ? 7.926 -22.013 -3.245 1.00 24.14 236 GLY A O 1
ATOM 1870 N N . PRO A 1 255 ? 7.516 -19.776 -3.227 1.00 23.74 237 PRO A N 1
ATOM 1871 C CA . PRO A 1 255 ? 8.523 -19.384 -4.211 1.00 23.29 237 PRO A CA 1
ATOM 1872 C C . PRO A 1 255 ? 9.977 -19.666 -3.810 1.00 22.90 237 PRO A C 1
ATOM 1873 O O . PRO A 1 255 ? 10.872 -19.581 -4.660 1.00 22.97 237 PRO A O 1
ATOM 1877 N N . LYS A 1 256 ? 10.229 -20.019 -2.550 1.00 22.46 238 LYS A N 1
ATOM 1878 C CA . LYS A 1 256 ? 11.586 -20.446 -2.190 1.00 21.64 238 LYS A CA 1
ATOM 1879 C C . LYS A 1 256 ? 11.986 -21.722 -2.942 1.00 20.42 238 LYS A C 1
ATOM 1880 O O . LYS A 1 256 ? 13.168 -22.073 -2.986 1.00 19.94 238 LYS A O 1
ATOM 1886 N N . CYS A 1 257 ? 11.007 -22.390 -3.548 1.00 19.59 239 CYS A N 1
ATOM 1887 C CA . CYS A 1 257 ? 11.303 -23.521 -4.439 1.00 19.79 239 CYS A CA 1
ATOM 1888 C C . CYS A 1 257 ? 12.183 -23.040 -5.615 1.00 18.69 239 CYS A C 1
ATOM 1889 O O . CYS A 1 257 ? 13.086 -23.759 -6.048 1.00 17.77 239 CYS A O 1
ATOM 1892 N N . ASP A 1 258 ? 11.953 -21.807 -6.081 1.00 17.70 240 ASP A N 1
ATOM 1893 C CA . ASP A 1 258 ? 12.749 -21.237 -7.179 1.00 18.12 240 ASP A CA 1
ATOM 1894 C C . ASP A 1 258 ? 14.166 -20.911 -6.733 1.00 17.79 240 ASP A C 1
ATOM 1895 O O . ASP A 1 258 ? 15.109 -21.053 -7.511 1.00 17.85 240 ASP A O 1
ATOM 1900 N N . ALA A 1 259 ? 14.307 -20.448 -5.488 1.00 17.61 241 ALA A N 1
ATOM 1901 C CA . ALA A 1 259 ? 15.631 -20.178 -4.919 1.00 17.01 241 ALA A CA 1
ATOM 1902 C C . ALA A 1 259 ? 16.453 -21.467 -4.812 1.00 15.91 241 ALA A C 1
ATOM 1903 O O . ALA A 1 259 ? 17.644 -21.487 -5.119 1.00 16.16 241 ALA A O 1
ATOM 1905 N N . TRP A 1 260 ? 15.805 -22.553 -4.413 1.00 15.89 242 TRP A N 1
ATOM 1906 C CA . TRP A 1 260 ? 16.462 -23.862 -4.393 1.00 15.19 242 TRP A CA 1
ATOM 1907 C C . TRP A 1 260 ? 16.945 -24.256 -5.801 1.00 14.96 242 TRP A C 1
ATOM 1908 O O . TRP A 1 260 ? 18.095 -24.649 -5.976 1.00 14.82 242 TRP A O 1
ATOM 1919 N N . SER A 1 261 ? 16.058 -24.143 -6.791 1.00 14.93 243 SER A N 1
ATOM 1920 C CA . SER A 1 261 ? 16.383 -24.476 -8.192 1.00 15.44 243 SER A CA 1
ATOM 1921 C C . SER A 1 261 ? 17.580 -23.661 -8.685 1.00 15.24 243 SER A C 1
ATOM 1922 O O . SER A 1 261 ? 18.452 -24.184 -9.360 1.00 15.44 243 SER A O 1
ATOM 1925 N N . ALA A 1 262 ? 17.619 -22.384 -8.310 1.00 15.35 244 ALA A N 1
ATOM 1926 C CA . ALA A 1 262 ? 18.737 -21.515 -8.646 1.00 15.96 244 ALA A CA 1
ATOM 1927 C C . ALA A 1 262 ? 20.020 -21.979 -7.956 1.00 16.09 244 ALA A C 1
ATOM 1928 O O . ALA A 1 262 ? 21.104 -21.906 -8.544 1.00 16.49 244 ALA A O 1
ATOM 1930 N N . GLY A 1 263 ? 19.901 -22.477 -6.728 1.00 16.36 245 GLY A N 1
ATOM 1931 C CA . GLY A 1 263 ? 21.040 -23.091 -6.035 1.00 16.08 245 GLY A CA 1
ATOM 1932 C C . GLY A 1 263 ? 21.567 -24.329 -6.741 1.00 15.73 245 GLY A C 1
ATOM 1933 O O . GLY A 1 263 ? 22.780 -24.567 -6.785 1.00 15.88 245 GLY A O 1
ATOM 1934 N N . VAL A 1 264 ? 20.658 -25.143 -7.274 1.00 15.72 246 VAL A N 1
ATOM 1935 C CA . VAL A 1 264 ? 21.067 -26.325 -8.028 1.00 15.89 246 VAL A CA 1
ATOM 1936 C C . VAL A 1 264 ? 21.830 -25.929 -9.298 1.00 16.02 246 VAL A C 1
ATOM 1937 O O . VAL A 1 264 ? 22.864 -26.514 -9.618 1.00 16.12 246 VAL A O 1
ATOM 1941 N N . LEU A 1 265 ? 21.319 -24.913 -9.986 1.00 16.70 247 LEU A N 1
ATOM 1942 C CA . LEU A 1 265 ? 21.979 -24.341 -11.155 1.00 17.26 247 LEU A CA 1
ATOM 1943 C C . LEU A 1 265 ? 23.361 -23.799 -10.773 1.00 17.57 247 LEU A C 1
ATOM 1944 O O . LEU A 1 265 ? 24.342 -24.041 -11.481 1.00 17.57 247 LEU A O 1
ATOM 1949 N N . LEU A 1 266 ? 23.435 -23.083 -9.650 1.00 17.86 248 LEU A N 1
ATOM 1950 C CA . LEU A 1 266 ? 24.718 -22.550 -9.167 1.00 18.21 248 LEU A CA 1
ATOM 1951 C C . LEU A 1 266 ? 25.729 -23.665 -8.879 1.00 18.41 248 LEU A C 1
ATOM 1952 O O . LEU A 1 266 ? 26.899 -23.556 -9.268 1.00 18.60 248 LEU A O 1
ATOM 1957 N N . HIS A 1 267 ? 25.277 -24.725 -8.211 1.00 18.22 249 HIS A N 1
ATOM 1958 C CA . HIS A 1 267 ? 26.128 -25.871 -7.893 1.00 18.72 249 HIS A CA 1
ATOM 1959 C C . HIS A 1 267 ? 26.713 -26.477 -9.175 1.00 18.80 249 HIS A C 1
ATOM 1960 O O . HIS A 1 267 ? 27.911 -26.762 -9.249 1.00 18.16 249 HIS A O 1
ATOM 1967 N N . LEU A 1 268 ? 25.866 -26.647 -10.188 1.00 18.64 250 LEU A N 1
ATOM 1968 C CA . LEU A 1 268 ? 26.305 -27.173 -11.476 1.00 19.00 250 LEU A CA 1
ATOM 1969 C C . LEU A 1 268 ? 27.380 -26.276 -12.112 1.00 19.65 250 LEU A C 1
ATOM 1970 O O . LEU A 1 268 ? 28.426 -26.762 -12.554 1.00 19.75 250 LEU A O 1
ATOM 1975 N N . LEU A 1 269 ? 27.128 -24.973 -12.139 1.00 19.51 251 LEU A N 1
ATOM 1976 C CA . LEU A 1 269 ? 28.105 -24.030 -12.685 1.00 20.32 251 LEU A CA 1
ATOM 1977 C C . LEU A 1 269 ? 29.427 -24.019 -11.914 1.00 21.37 251 LEU A C 1
ATOM 1978 O O . LEU A 1 269 ? 30.4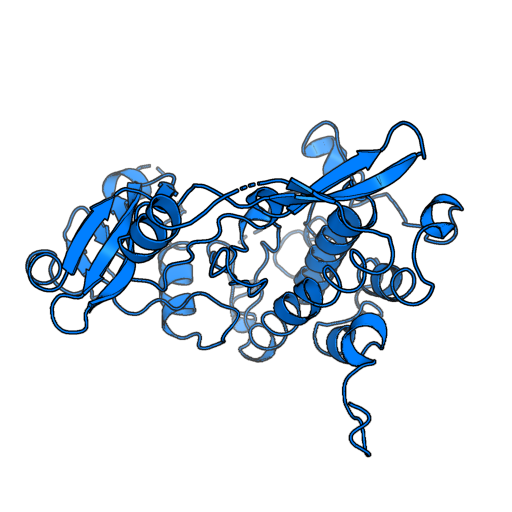88 -23.969 -12.523 1.00 21.70 251 LEU A O 1
ATOM 1983 N N . LEU A 1 270 ? 29.361 -24.079 -10.584 1.00 22.03 252 LEU A N 1
ATOM 1984 C CA . LEU A 1 270 ? 30.571 -24.048 -9.755 1.00 23.04 252 LEU A CA 1
ATOM 1985 C C . LEU A 1 270 ? 31.331 -25.362 -9.658 1.00 23.73 252 LEU A C 1
ATOM 1986 O O . LEU A 1 270 ? 32.572 -25.356 -9.610 1.00 24.03 252 LEU A O 1
ATOM 1991 N N . MET A 1 271 ? 30.597 -26.471 -9.589 1.00 23.78 253 MET A N 1
ATOM 1992 C CA . MET A 1 271 ? 31.199 -27.789 -9.300 1.00 24.39 253 MET A CA 1
ATOM 1993 C C . MET A 1 271 ? 31.311 -28.690 -10.526 1.00 24.46 253 MET A C 1
ATOM 1994 O O . MET A 1 271 ? 32.049 -29.689 -10.512 1.00 24.47 253 MET A O 1
ATOM 1999 N N . GLY A 1 272 ? 30.589 -28.344 -11.589 1.00 24.05 254 GLY A N 1
ATOM 2000 C CA . GLY A 1 272 ? 30.603 -29.158 -12.795 1.00 24.04 254 GLY A CA 1
ATOM 2001 C C . GLY A 1 272 ? 29.609 -30.297 -12.799 1.00 23.90 254 GLY A C 1
ATOM 2002 O O . GLY A 1 272 ? 29.573 -31.084 -13.742 1.00 24.60 254 GLY A O 1
ATOM 2003 N N . ALA A 1 273 ? 28.794 -30.400 -11.750 1.00 23.82 255 ALA A N 1
ATOM 2004 C CA . ALA A 1 273 ? 27.769 -31.449 -11.682 1.00 23.56 255 ALA A CA 1
ATOM 2005 C C . ALA A 1 273 ? 26.637 -31.029 -10.765 1.00 23.37 255 ALA A C 1
ATOM 2006 O O . ALA A 1 273 ? 26.840 -30.228 -9.854 1.00 23.72 255 ALA A O 1
ATOM 2008 N N . VAL A 1 274 ? 25.441 -31.552 -11.018 1.00 23.18 256 VAL A N 1
ATOM 2009 C CA . VAL A 1 274 ? 24.311 -31.291 -10.134 1.00 23.21 256 VAL A CA 1
ATOM 2010 C C . VAL A 1 274 ? 24.523 -32.011 -8.799 1.00 23.07 256 VAL A C 1
ATOM 2011 O O . VAL A 1 274 ? 25.280 -32.988 -8.740 1.00 22.88 256 VAL A O 1
ATOM 2015 N N . PRO A 1 275 ? 23.895 -31.506 -7.720 1.00 23.19 257 PRO A N 1
ATOM 2016 C CA . PRO A 1 275 ? 24.069 -32.104 -6.393 1.00 23.32 257 PRO A CA 1
ATOM 2017 C C . PRO A 1 275 ? 23.331 -33.435 -6.230 1.00 23.46 257 PRO A C 1
ATOM 2018 O O . PRO A 1 275 ? 23.684 -34.221 -5.357 1.00 23.59 257 PRO A O 1
ATOM 2022 N N . PHE A 1 276 ? 22.348 -33.689 -7.094 1.00 23.61 258 PHE A N 1
ATOM 2023 C CA . PHE A 1 276 ? 21.527 -34.900 -7.025 1.00 24.39 258 PHE A CA 1
ATOM 2024 C C . PHE A 1 276 ? 21.518 -35.589 -8.392 1.00 25.03 258 PHE A C 1
ATOM 2025 O O . PHE A 1 276 ? 20.524 -35.543 -9.119 1.00 24.63 258 PHE A O 1
ATOM 2033 N N . PRO A 1 277 ? 22.655 -36.218 -8.758 1.00 26.02 259 PRO A N 1
ATOM 2034 C CA . PRO A 1 277 ? 22.785 -36.707 -10.117 1.00 26.88 259 PRO A CA 1
ATOM 2035 C C . PRO A 1 277 ? 22.286 -38.140 -10.242 1.00 27.78 259 PRO A C 1
ATOM 2036 O O . PRO A 1 277 ? 23.090 -39.064 -10.365 1.00 27.96 259 PRO A O 1
ATOM 2040 N N . GLY A 1 278 ? 20.966 -38.311 -10.227 1.00 28.08 260 GLY A N 1
ATOM 2041 C CA . GLY A 1 278 ? 20.359 -39.636 -10.352 1.00 28.76 260 GLY A CA 1
ATOM 2042 C C . GLY A 1 278 ? 20.570 -40.273 -11.718 1.00 29.30 260 GLY A C 1
ATOM 2043 O O . GLY A 1 278 ? 20.718 -39.577 -12.724 1.00 29.15 260 GLY A O 1
ATOM 2044 N N . VAL A 1 279 ? 20.585 -41.604 -11.742 1.00 29.87 261 VAL A N 1
ATOM 2045 C CA . VAL A 1 279 ? 20.726 -42.379 -12.979 1.00 30.61 261 VAL A CA 1
ATOM 2046 C C . VAL A 1 279 ? 19.433 -42.302 -13.797 1.00 30.56 261 VAL A C 1
ATOM 2047 O O . VAL A 1 279 ? 19.438 -42.473 -15.017 1.00 31.05 261 VAL A O 1
ATOM 2051 N N . ASN A 1 280 ? 18.327 -42.042 -13.112 1.00 30.67 262 ASN A N 1
ATOM 2052 C CA . ASN A 1 280 ? 17.033 -41.790 -13.745 1.00 30.73 262 ASN A CA 1
ATOM 2053 C C . ASN A 1 280 ? 16.203 -40.897 -12.824 1.00 30.63 262 ASN A C 1
ATOM 2054 O O . ASN A 1 280 ? 16.636 -40.580 -11.722 1.00 30.65 262 ASN A O 1
ATOM 2059 N N . ASP A 1 281 ? 15.008 -40.515 -13.259 1.00 30.57 263 ASP A N 1
ATOM 2060 C CA . ASP A 1 281 ? 14.177 -39.591 -12.487 1.00 30.75 263 ASP A CA 1
ATOM 2061 C C . ASP A 1 281 ? 13.874 -40.099 -11.076 1.00 30.01 263 ASP A C 1
ATOM 2062 O O . ASP A 1 281 ? 13.921 -39.331 -10.119 1.00 29.88 263 ASP A O 1
ATOM 2067 N N . ALA A 1 282 ? 13.584 -41.394 -10.961 1.00 29.26 264 ALA A N 1
ATOM 2068 C CA . ALA A 1 282 ? 13.282 -42.021 -9.675 1.00 28.57 264 ALA A CA 1
ATOM 2069 C C . ALA A 1 282 ? 14.456 -41.901 -8.710 1.00 27.60 264 ALA A C 1
ATOM 2070 O O . ALA A 1 282 ? 14.269 -41.554 -7.536 1.00 27.30 264 ALA A O 1
ATOM 2072 N N . ASP A 1 283 ? 15.662 -42.164 -9.219 1.00 26.43 265 ASP A N 1
ATOM 2073 C CA . ASP A 1 283 ? 16.890 -42.050 -8.436 1.00 25.70 265 ASP A CA 1
ATOM 2074 C C . ASP A 1 283 ? 17.110 -40.591 -8.042 1.00 24.87 265 ASP A C 1
ATOM 2075 O O . ASP A 1 283 ? 17.413 -40.302 -6.890 1.00 24.56 265 ASP A O 1
ATOM 2080 N N . THR A 1 284 ? 16.950 -39.683 -9.001 1.00 24.02 266 THR A N 1
ATOM 2081 C CA . THR A 1 284 ? 17.102 -38.246 -8.742 1.00 23.46 266 THR A CA 1
ATOM 2082 C C . THR A 1 284 ? 16.144 -37.741 -7.650 1.00 22.98 266 THR A C 1
ATOM 2083 O O . THR A 1 284 ? 16.565 -37.048 -6.730 1.00 22.62 266 THR A O 1
ATOM 2087 N N . ILE A 1 285 ? 14.868 -38.088 -7.774 1.00 22.65 267 ILE A N 1
ATOM 2088 C CA . ILE A 1 285 ? 13.843 -37.681 -6.799 1.00 22.28 267 ILE A CA 1
ATOM 2089 C C . ILE A 1 285 ? 14.209 -38.176 -5.400 1.00 21.47 267 ILE A C 1
ATOM 2090 O O . ILE A 1 285 ? 14.118 -37.428 -4.436 1.00 20.78 267 ILE A O 1
ATOM 2095 N N . SER A 1 286 ? 14.667 -39.423 -5.296 1.00 20.99 268 SER A N 1
ATOM 2096 C CA A SER A 1 286 ? 15.096 -39.960 -4.008 0.50 20.77 268 SER A CA 1
ATOM 2097 C CA B SER A 1 286 ? 15.092 -39.963 -4.015 0.50 21.06 268 SER A CA 1
ATOM 2098 C C . SER A 1 286 ? 16.268 -39.182 -3.430 1.00 20.66 268 SER A C 1
ATOM 2099 O O . SER A 1 286 ? 16.293 -38.882 -2.235 1.00 20.26 268 SER A O 1
ATOM 2104 N N . GLN A 1 287 ? 17.249 -38.846 -4.271 1.00 20.09 269 GLN A N 1
ATOM 2105 C CA . GLN A 1 287 ? 18.397 -38.090 -3.759 1.00 20.48 269 GLN A CA 1
ATOM 2106 C C . GLN A 1 287 ? 18.005 -36.686 -3.286 1.00 20.15 269 GLN A C 1
ATOM 2107 O O . GLN A 1 287 ? 18.464 -36.229 -2.237 1.00 20.81 269 GLN A O 1
ATOM 2113 N N . VAL A 1 288 ? 17.149 -36.019 -4.048 1.00 19.78 270 VAL A N 1
ATOM 2114 C CA . VAL A 1 288 ? 16.670 -34.683 -3.673 1.00 19.34 270 VAL A CA 1
ATOM 2115 C C . VAL A 1 288 ? 15.985 -34.767 -2.300 1.00 20.23 270 VAL A C 1
ATOM 2116 O O . VAL A 1 288 ? 16.261 -33.957 -1.414 1.00 20.66 270 VAL A O 1
ATOM 2120 N N . LEU A 1 289 ? 15.127 -35.772 -2.131 1.00 20.46 271 LEU A N 1
ATOM 2121 C CA . LEU A 1 289 ? 14.372 -35.979 -0.884 1.00 22.32 271 LEU A CA 1
ATOM 2122 C C . LEU A 1 289 ? 15.224 -36.426 0.305 1.00 22.85 271 LEU A C 1
ATOM 2123 O O . LEU A 1 289 ? 14.997 -35.990 1.435 1.00 22.90 271 LEU A O 1
ATOM 2128 N N . ASN A 1 290 ? 16.209 -37.286 0.046 1.00 23.79 272 ASN A N 1
ATOM 2129 C CA . ASN A 1 290 ? 16.979 -37.937 1.118 1.00 24.87 272 ASN A CA 1
ATOM 2130 C C . ASN A 1 290 ? 18.317 -37.295 1.470 1.00 25.98 272 ASN A C 1
ATOM 2131 O O . ASN A 1 290 ? 18.766 -37.374 2.622 1.00 26.16 272 ASN A O 1
ATOM 2136 N N . LYS A 1 291 ? 18.957 -36.667 0.489 1.00 27.35 273 LYS A N 1
ATOM 2137 C CA . LYS A 1 291 ? 20.326 -36.194 0.663 1.00 29.04 273 LYS A CA 1
ATOM 2138 C C . LYS A 1 291 ? 20.389 -34.882 1.439 1.00 30.37 273 LYS A C 1
ATOM 2139 O O . LYS A 1 291 ? 19.877 -33.853 0.993 1.00 30.60 273 LYS A O 1
ATOM 2145 N N . LYS A 1 292 ? 21.012 -34.933 2.607 1.00 32.16 274 LYS A N 1
ATOM 2146 C CA . LYS A 1 292 ? 21.328 -33.726 3.347 1.00 33.84 274 LYS A CA 1
ATOM 2147 C C . LYS A 1 292 ? 22.706 -33.266 2.882 1.00 34.55 274 LYS A C 1
ATOM 2148 O O . LYS A 1 292 ? 23.716 -33.944 3.103 1.00 34.42 274 LYS A O 1
ATOM 2154 N N . LEU A 1 293 ? 22.734 -32.133 2.190 1.00 35.46 275 LEU A N 1
ATOM 2155 C CA . LEU A 1 293 ? 23.980 -31.594 1.676 1.00 36.35 275 LEU A CA 1
ATOM 2156 C C . LEU A 1 293 ? 24.822 -31.060 2.819 1.00 36.84 275 LEU A C 1
ATOM 2157 O O . LEU A 1 293 ? 24.344 -30.319 3.677 1.00 37.42 275 LEU A O 1
ATOM 2162 N N . CYS A 1 294 ? 26.078 -31.475 2.835 1.00 37.35 276 CYS A N 1
ATOM 2163 C CA . CYS A 1 294 ? 27.011 -31.061 3.853 1.00 38.11 276 CYS A CA 1
ATOM 2164 C C . CYS A 1 294 ? 28.125 -30.315 3.160 1.00 38.32 276 CYS A C 1
ATOM 2165 O O . CYS A 1 294 ? 29.027 -30.930 2.590 1.00 38.52 276 CYS A O 1
ATOM 2167 N N . PHE A 1 295 ? 28.054 -28.990 3.190 1.00 38.68 277 PHE A N 1
ATOM 2168 C CA . PHE A 1 295 ? 29.071 -28.168 2.548 1.00 38.92 277 PHE A CA 1
ATOM 2169 C C . PHE A 1 295 ? 30.337 -28.107 3.392 1.00 39.89 277 PHE A C 1
ATOM 2170 O O . PHE A 1 295 ? 31.170 -27.217 3.214 1.00 40.08 277 PHE A O 1
ATOM 2178 N N . GLU A 1 296 ? 30.456 -29.056 4.322 1.00 40.89 278 GLU A N 1
ATOM 2179 C CA . GLU A 1 296 ? 31.686 -29.274 5.080 1.00 41.43 278 GLU A CA 1
ATOM 2180 C C . GLU A 1 296 ? 32.390 -30.539 4.590 1.00 41.84 278 GLU A C 1
ATOM 2181 O O . GLU A 1 296 ? 33.430 -30.924 5.127 1.00 42.07 278 GLU A O 1
ATOM 2183 N N . ASN A 1 297 ? 31.810 -31.193 3.582 1.00 42.29 279 ASN A N 1
ATOM 2184 C CA . ASN A 1 297 ? 32.551 -32.170 2.787 1.00 42.68 279 ASN A CA 1
ATOM 2185 C C . ASN A 1 297 ? 33.756 -31.440 2.199 1.00 43.10 279 ASN A C 1
ATOM 2186 O O . ASN A 1 297 ? 33.621 -30.296 1.746 1.00 43.58 279 ASN A O 1
ATOM 2188 N N . PRO A 1 298 ? 34.945 -32.077 2.229 1.00 43.31 280 PRO A N 1
ATOM 2189 C CA . PRO A 1 298 ? 36.187 -31.363 1.888 1.00 43.19 280 PRO A CA 1
ATOM 2190 C C . PRO A 1 298 ? 36.272 -30.940 0.414 1.00 42.78 280 PRO A C 1
ATOM 2191 O O . PRO A 1 298 ? 37.102 -30.104 0.059 1.00 42.83 280 PRO A O 1
ATOM 2195 N N . ASN A 1 299 ? 35.419 -31.526 -0.419 1.00 42.45 281 ASN A N 1
ATOM 2196 C CA . ASN A 1 299 ? 35.342 -31.213 -1.844 1.00 42.16 281 ASN A CA 1
ATOM 2197 C C . ASN A 1 299 ? 35.031 -29.744 -2.131 1.00 41.44 281 ASN A C 1
ATOM 2198 O O . ASN A 1 299 ? 35.481 -29.194 -3.139 1.00 41.17 281 ASN A O 1
ATOM 2203 N N . TYR A 1 300 ? 34.272 -29.114 -1.234 1.00 40.48 282 TYR A N 1
ATOM 2204 C CA . TYR A 1 300 ? 33.855 -27.722 -1.418 1.00 39.56 282 TYR A CA 1
ATOM 2205 C C . TYR A 1 300 ? 34.937 -26.704 -1.070 1.00 39.09 282 TYR A C 1
ATOM 2206 O O . TYR A 1 300 ? 34.748 -25.498 -1.269 1.00 38.92 282 TYR A O 1
ATOM 2215 N N . ASN A 1 301 ? 36.078 -27.190 -0.575 1.00 38.53 283 ASN A N 1
ATOM 2216 C CA . ASN A 1 301 ? 37.269 -26.357 -0.387 1.00 37.48 283 ASN A CA 1
ATOM 2217 C C . ASN A 1 301 ? 37.665 -25.593 -1.647 1.00 36.97 283 ASN A C 1
ATOM 2218 O O . ASN A 1 301 ? 38.295 -24.540 -1.570 1.00 36.86 283 ASN A O 1
ATOM 2220 N N . VAL A 1 302 ? 37.265 -26.121 -2.804 1.00 36.01 284 VAL A N 1
ATOM 2221 C CA . VAL A 1 302 ? 37.518 -25.486 -4.099 1.00 35.14 284 VAL A CA 1
ATOM 2222 C C . VAL A 1 302 ? 36.751 -24.158 -4.305 1.00 34.06 284 VAL A C 1
ATOM 2223 O O . VAL A 1 302 ? 37.109 -23.359 -5.166 1.00 34.26 284 VAL A O 1
ATOM 2227 N N . LEU A 1 303 ? 35.698 -23.932 -3.524 1.00 32.71 285 LEU A N 1
ATOM 2228 C CA . LEU A 1 303 ? 34.917 -22.695 -3.641 1.00 31.02 285 LEU A CA 1
ATOM 2229 C C . LEU A 1 303 ? 35.408 -21.621 -2.679 1.00 29.74 285 LEU A C 1
ATOM 2230 O O . LEU A 1 303 ? 35.928 -21.938 -1.610 1.00 29.68 285 LEU A O 1
ATOM 2235 N N . SER A 1 304 ? 35.242 -20.358 -3.066 1.00 28.27 286 SER A N 1
ATOM 2236 C CA . SER A 1 304 ? 35.466 -19.245 -2.143 1.00 27.13 286 SER A CA 1
ATOM 2237 C C . SER A 1 304 ? 34.525 -19.420 -0.954 1.00 25.80 286 SER A C 1
ATOM 2238 O O . SER A 1 304 ? 33.467 -20.029 -1.094 1.00 25.32 286 SER A O 1
ATOM 2241 N N . PRO A 1 305 ? 34.910 -18.903 0.227 1.00 24.87 287 PRO A N 1
ATOM 2242 C CA . PRO A 1 305 ? 33.994 -18.946 1.371 1.00 23.72 287 PRO A CA 1
ATOM 2243 C C . PRO A 1 305 ? 32.602 -18.359 1.074 1.00 22.80 287 PRO A C 1
ATOM 2244 O O . PRO A 1 305 ? 31.590 -18.931 1.518 1.00 21.67 287 PRO A O 1
ATOM 2248 N N . LEU A 1 306 ? 32.548 -17.259 0.320 1.00 21.93 288 LEU A N 1
ATOM 2249 C CA . LEU A 1 306 ? 31.263 -16.640 -0.026 1.00 21.69 288 LEU A CA 1
ATOM 2250 C C . LEU A 1 306 ? 30.372 -17.518 -0.914 1.00 21.32 288 LEU A C 1
ATOM 2251 O O . LEU A 1 306 ? 29.162 -17.609 -0.688 1.00 21.09 288 LEU A O 1
ATOM 2256 N N . ALA A 1 307 ? 30.974 -18.129 -1.932 1.00 21.18 289 ALA A N 1
ATOM 2257 C CA . ALA A 1 307 ? 30.248 -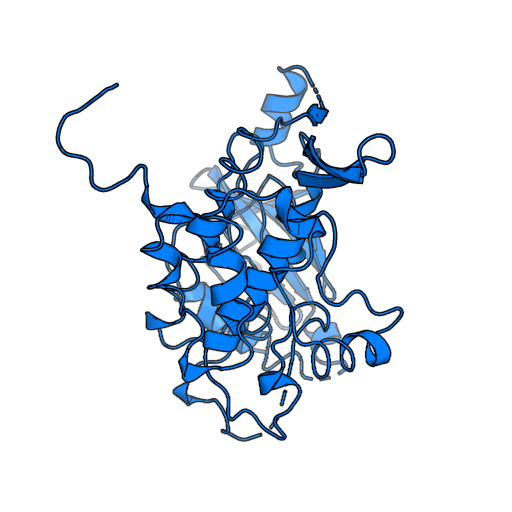19.019 -2.841 1.00 21.26 289 ALA A CA 1
ATOM 2258 C C . ALA A 1 307 ? 29.705 -20.191 -2.052 1.00 21.71 289 ALA A C 1
ATOM 2259 O O . ALA A 1 307 ? 28.537 -20.543 -2.186 1.00 21.73 289 ALA A O 1
ATOM 2261 N N . ARG A 1 308 ? 30.574 -20.780 -1.229 1.00 21.90 290 ARG A N 1
ATOM 2262 C CA A ARG A 1 308 ? 30.205 -21.878 -0.339 0.50 22.30 290 ARG A CA 1
ATOM 2263 C CA B ARG A 1 308 ? 30.192 -21.883 -0.359 0.50 22.23 290 ARG A CA 1
ATOM 2264 C C . ARG A 1 308 ? 29.000 -21.481 0.505 1.00 21.88 290 ARG A C 1
ATOM 2265 O O . ARG A 1 308 ? 28.041 -22.243 0.632 1.00 21.63 290 ARG A O 1
ATOM 2280 N N . ASP A 1 309 ? 29.053 -20.276 1.079 1.00 21.61 291 ASP A N 1
ATOM 2281 C CA . ASP A 1 309 ? 27.978 -19.791 1.951 1.00 20.84 291 ASP A CA 1
ATOM 2282 C C . ASP A 1 309 ? 26.679 -19.520 1.196 1.00 20.48 291 ASP A C 1
ATOM 2283 O O . ASP A 1 309 ? 25.589 -19.794 1.724 1.00 20.14 291 ASP A O 1
ATOM 2288 N N . LEU A 1 310 ? 26.785 -18.958 -0.009 1.00 19.81 292 LEU A N 1
ATOM 2289 C CA . LEU A 1 310 ? 25.583 -18.715 -0.793 1.00 19.86 292 LEU A CA 1
ATOM 2290 C C . LEU A 1 310 ? 24.929 -20.045 -1.137 1.00 20.43 292 LEU A C 1
ATOM 2291 O O . LEU A 1 310 ? 23.715 -20.201 -0.959 1.00 20.30 292 LEU A O 1
ATOM 2296 N N . LEU A 1 311 ? 25.736 -20.995 -1.607 1.00 20.75 293 LEU A N 1
ATOM 2297 C CA . LEU A 1 311 ? 25.234 -22.337 -1.926 1.00 21.97 293 LEU A CA 1
ATOM 2298 C C . LEU A 1 311 ? 24.480 -22.957 -0.751 1.00 22.16 293 LEU A C 1
ATOM 2299 O O . LEU A 1 311 ? 23.369 -23.466 -0.923 1.00 22.94 293 LEU A O 1
ATOM 2304 N N . SER A 1 312 ? 25.074 -22.902 0.442 1.00 22.48 294 SER A N 1
ATOM 2305 C CA . SER A 1 312 ? 24.465 -23.504 1.632 1.00 22.87 294 SER A CA 1
ATOM 2306 C C . SER A 1 312 ? 23.145 -22.836 2.010 1.00 22.53 294 SER A C 1
ATOM 2307 O O . SER A 1 312 ? 22.245 -23.488 2.535 1.00 22.70 294 SER A O 1
ATOM 2310 N N . ASN A 1 313 ? 23.023 -21.543 1.731 1.00 21.62 295 ASN A N 1
ATOM 2311 C CA . ASN A 1 313 ? 21.796 -20.835 2.027 1.00 21.27 295 ASN A CA 1
ATOM 2312 C C . ASN A 1 313 ? 20.693 -20.968 0.985 1.00 20.68 295 ASN A C 1
ATOM 2313 O O . ASN A 1 313 ? 19.537 -20.679 1.274 1.00 20.71 295 ASN A O 1
ATOM 2318 N N . LEU A 1 314 ? 21.052 -21.397 -0.220 1.00 19.69 296 LEU A N 1
ATOM 2319 C CA . LEU A 1 314 ? 20.035 -21.684 -1.243 1.00 20.10 296 LEU A CA 1
ATOM 2320 C C . LEU A 1 314 ? 19.599 -23.132 -1.179 1.00 20.19 296 LEU A C 1
ATOM 2321 O O . LEU A 1 314 ? 18.438 -23.432 -1.407 1.00 20.58 296 LEU A O 1
ATOM 2326 N N . LEU A 1 315 ? 20.541 -24.023 -0.888 1.00 20.86 297 LEU A N 1
ATOM 2327 C CA . LEU A 1 315 ? 20.245 -25.452 -0.824 1.00 21.47 297 LEU A CA 1
ATOM 2328 C C . LEU A 1 315 ? 20.024 -25.889 0.623 1.00 22.64 297 LEU A C 1
ATOM 2329 O O . LEU A 1 315 ? 20.497 -26.944 1.067 1.00 23.33 297 LEU A O 1
ATOM 2334 N N . ASN A 1 316 ? 19.276 -25.057 1.335 1.00 22.69 298 ASN A N 1
ATOM 2335 C CA . ASN A 1 316 ? 18.868 -25.330 2.694 1.00 23.20 298 ASN A CA 1
ATOM 2336 C C . ASN A 1 316 ? 17.507 -26.029 2.645 1.00 23.41 298 ASN A C 1
ATOM 2337 O O . ASN A 1 316 ? 16.535 -25.460 2.150 1.00 22.46 298 ASN A O 1
ATOM 2342 N N . ARG A 1 317 ? 17.448 -27.263 3.145 1.00 23.67 299 ARG A N 1
ATOM 2343 C CA . ARG A 1 317 ? 16.194 -28.018 3.185 1.00 24.76 299 ARG A CA 1
ATOM 2344 C C . ARG A 1 317 ? 15.130 -27.376 4.080 1.00 25.12 299 ARG A C 1
ATOM 2345 O O . ARG A 1 317 ? 13.941 -27.614 3.890 1.00 25.53 299 ARG A O 1
ATOM 2353 N N . ASN A 1 318 ? 15.565 -26.575 5.053 1.00 25.97 300 ASN A N 1
ATOM 2354 C CA . ASN A 1 318 ? 14.656 -25.819 5.912 1.00 26.53 300 ASN A CA 1
ATOM 2355 C C . ASN A 1 318 ? 14.168 -24.586 5.167 1.00 26.63 300 ASN A C 1
ATOM 2356 O O . ASN A 1 318 ? 14.923 -23.634 4.957 1.00 26.50 300 ASN A O 1
ATOM 2361 N N . VAL A 1 319 ? 12.894 -24.602 4.780 1.00 26.92 301 VAL A N 1
ATOM 2362 C CA . VAL A 1 319 ? 12.350 -23.574 3.898 1.00 27.17 301 VAL A CA 1
ATOM 2363 C C . VAL A 1 319 ? 12.350 -22.217 4.588 1.00 28.11 301 VAL A C 1
ATOM 2364 O O . VAL A 1 319 ? 12.679 -21.204 3.965 1.00 28.17 301 VAL A O 1
ATOM 2368 N N . ASP A 1 320 ? 12.012 -22.206 5.876 1.00 28.68 302 ASP A N 1
ATOM 2369 C CA . ASP A 1 320 ? 11.989 -20.957 6.645 1.00 29.76 302 ASP A CA 1
ATOM 2370 C C . ASP A 1 320 ? 13.334 -20.238 6.630 1.00 29.47 302 ASP A C 1
ATOM 2371 O O . ASP A 1 320 ? 13.381 -19.002 6.551 1.00 30.05 302 ASP A O 1
ATOM 2376 N N . GLU A 1 321 ? 14.411 -21.017 6.686 1.00 28.74 303 GLU A N 1
ATOM 2377 C CA . GLU A 1 321 ? 15.777 -20.492 6.739 1.00 28.63 303 GLU A CA 1
ATOM 2378 C C . GLU A 1 321 ? 16.405 -20.218 5.362 1.00 27.19 303 GLU A C 1
ATOM 2379 O O . GLU A 1 321 ? 17.292 -19.371 5.240 1.00 26.89 303 GLU A O 1
ATOM 2385 N N . ARG A 1 322 ? 15.973 -20.958 4.343 1.00 25.25 304 ARG A N 1
ATOM 2386 C CA . ARG A 1 322 ? 16.497 -20.768 2.984 1.00 23.60 304 ARG A CA 1
ATOM 2387 C C . ARG A 1 322 ? 16.321 -19.324 2.509 1.00 23.07 304 ARG A C 1
ATOM 2388 O O . ARG A 1 322 ? 15.303 -18.693 2.779 1.00 22.35 304 ARG A O 1
ATOM 2396 N N . PHE A 1 323 ? 17.318 -18.815 1.789 1.00 22.33 305 PHE A N 1
ATOM 2397 C CA . PHE A 1 323 ? 17.229 -17.505 1.154 1.00 22.08 305 PHE A CA 1
ATOM 2398 C C . PHE A 1 323 ? 16.060 -17.398 0.169 1.00 22.20 305 PHE A C 1
ATOM 2399 O O . PHE A 1 323 ? 15.703 -18.368 -0.500 1.00 22.13 305 PHE A O 1
ATOM 2407 N N . ASP A 1 324 ? 15.454 -16.220 0.103 1.00 22.12 306 ASP A N 1
ATOM 2408 C CA . ASP A 1 324 ? 14.641 -15.878 -1.051 1.00 22.64 306 ASP A CA 1
ATOM 2409 C C . ASP A 1 324 ? 15.544 -15.091 -2.003 1.00 21.79 306 ASP A C 1
ATOM 2410 O O . ASP A 1 324 ? 16.735 -14.887 -1.701 1.00 21.27 306 ASP A O 1
ATOM 2415 N N . ALA A 1 325 ? 15.003 -14.669 -3.142 1.00 21.78 307 ALA A N 1
ATOM 2416 C CA . ALA A 1 325 ? 15.791 -13.955 -4.145 1.00 21.87 307 ALA A CA 1
ATOM 2417 C C . ALA A 1 325 ? 16.411 -12.670 -3.585 1.00 22.63 307 ALA A C 1
ATOM 2418 O O . ALA A 1 325 ? 17.547 -12.349 -3.910 1.00 22.10 307 ALA A O 1
ATOM 2420 N N . MET A 1 326 ? 15.670 -11.942 -2.749 1.00 23.26 308 MET A N 1
ATOM 2421 C CA A MET A 1 326 ? 16.173 -10.702 -2.157 0.50 23.77 308 MET A CA 1
ATOM 2422 C CA B MET A 1 326 ? 16.204 -10.693 -2.201 0.50 23.85 308 MET A CA 1
ATOM 2423 C C . MET A 1 326 ? 17.439 -10.938 -1.336 1.00 23.46 308 MET A C 1
ATOM 2424 O O . MET A 1 326 ? 18.426 -10.224 -1.468 1.00 23.48 308 MET A O 1
ATOM 2433 N N . ARG A 1 327 ? 17.396 -11.947 -0.475 1.00 22.92 309 ARG A N 1
ATOM 2434 C CA . ARG A 1 327 ? 18.547 -12.234 0.383 1.00 22.91 309 ARG A CA 1
ATOM 2435 C C . ARG A 1 327 ? 19.735 -12.693 -0.440 1.00 21.68 309 ARG A C 1
ATOM 2436 O O . ARG A 1 327 ? 20.865 -12.356 -0.128 1.00 20.91 309 ARG A O 1
ATOM 2444 N N . ALA A 1 328 ? 19.471 -13.440 -1.514 1.00 20.37 310 ALA A N 1
ATOM 2445 C CA . ALA A 1 328 ? 20.533 -13.830 -2.434 1.00 19.75 310 ALA A CA 1
ATOM 2446 C C . ALA A 1 328 ? 21.166 -12.595 -3.076 1.00 19.68 310 ALA A C 1
ATOM 2447 O O . ALA A 1 328 ? 22.381 -12.513 -3.206 1.00 19.57 310 ALA A O 1
ATOM 2449 N N . LEU A 1 329 ? 20.337 -11.623 -3.442 1.00 19.90 311 LEU A N 1
ATOM 2450 C CA . LEU A 1 329 ? 20.828 -10.409 -4.098 1.00 20.23 311 LEU A CA 1
ATOM 2451 C C . LEU A 1 329 ? 21.688 -9.527 -3.181 1.00 20.96 311 LEU A C 1
ATOM 2452 O O . LEU A 1 329 ? 22.621 -8.844 -3.645 1.00 21.55 311 LEU A O 1
ATOM 2457 N N . GLN A 1 330 ? 21.355 -9.542 -1.897 1.00 20.46 312 GLN A N 1
ATOM 2458 C CA . GLN A 1 330 ? 22.052 -8.770 -0.864 1.00 21.49 312 GLN A CA 1
ATOM 2459 C C . GLN A 1 330 ? 23.343 -9.461 -0.403 1.00 20.77 312 GLN A C 1
ATOM 2460 O O . GLN A 1 330 ? 24.242 -8.808 0.137 1.00 20.81 312 GLN A O 1
ATOM 2466 N N . HIS A 1 331 ? 23.430 -10.773 -0.615 1.00 19.26 313 HIS A N 1
ATOM 2467 C CA . HIS A 1 331 ? 24.598 -11.555 -0.191 1.00 19.33 313 HIS A CA 1
ATOM 2468 C C . HIS A 1 331 ? 25.877 -11.048 -0.868 1.00 19.00 313 HIS A C 1
ATOM 2469 O O . HIS A 1 331 ? 25.874 -10.776 -2.071 1.00 18.56 313 HIS A O 1
ATOM 2476 N N . PRO A 1 332 ? 26.974 -10.900 -0.100 1.00 18.92 314 PRO A N 1
ATOM 2477 C CA . PRO A 1 332 ? 28.210 -10.354 -0.688 1.00 18.90 314 PRO A CA 1
ATOM 2478 C C . PRO A 1 332 ? 28.789 -11.075 -1.912 1.00 18.32 314 PRO A C 1
ATOM 2479 O O . PRO A 1 332 ? 29.481 -10.443 -2.692 1.00 17.73 314 PRO A O 1
ATOM 2483 N N . TRP A 1 333 ? 28.532 -12.370 -2.094 1.00 17.86 315 TRP A N 1
ATOM 2484 C CA . TRP A 1 333 ? 29.030 -13.021 -3.303 1.00 18.41 315 TRP A CA 1
ATOM 2485 C C . TRP A 1 333 ? 28.440 -12.348 -4.554 1.00 18.55 315 TRP A C 1
ATOM 2486 O O . TRP A 1 333 ? 29.110 -12.219 -5.582 1.00 18.16 315 TRP A O 1
ATOM 2497 N N . ILE A 1 334 ? 27.201 -11.876 -4.423 1.00 18.80 316 ILE A N 1
ATOM 2498 C CA . ILE A 1 334 ? 26.520 -11.110 -5.462 1.00 20.06 316 ILE A CA 1
ATOM 2499 C C . ILE A 1 334 ? 26.770 -9.594 -5.354 1.00 20.84 316 ILE A C 1
ATOM 2500 O O . ILE A 1 334 ? 27.030 -8.933 -6.360 1.00 20.87 316 ILE A O 1
ATOM 2505 N N . SER A 1 335 ? 26.709 -9.048 -4.138 1.00 21.31 317 SER A N 1
ATOM 2506 C CA . SER A 1 335 ? 26.668 -7.583 -3.962 1.00 22.72 317 SER A CA 1
ATOM 2507 C C . SER A 1 335 ? 28.011 -6.867 -3.739 1.00 23.33 317 SER A C 1
ATOM 2508 O O . SER A 1 335 ? 28.037 -5.643 -3.745 1.00 24.41 317 SER A O 1
ATOM 2511 N N . GLN A 1 336 ? 29.111 -7.605 -3.562 1.00 24.63 318 GLN A N 1
ATOM 2512 C CA . GLN A 1 336 ? 30.346 -7.007 -2.988 1.00 25.93 318 GLN A CA 1
ATOM 2513 C C . GLN A 1 336 ? 30.997 -5.887 -3.788 1.00 26.45 318 GLN A C 1
ATOM 2514 O O . GLN A 1 336 ? 31.769 -5.107 -3.233 1.00 26.68 318 GLN A O 1
ATOM 2520 N N . PHE A 1 337 ? 30.711 -5.813 -5.081 1.00 27.63 319 PHE A N 1
ATOM 2521 C CA . PHE A 1 337 ? 31.261 -4.724 -5.885 1.00 29.01 319 PHE A CA 1
ATOM 2522 C C . PHE A 1 337 ? 30.275 -3.570 -6.088 1.00 29.18 319 PHE A C 1
ATOM 2523 O O . PHE A 1 337 ? 30.544 -2.630 -6.844 1.00 29.14 319 PHE A O 1
ATOM 2531 N N . SER A 1 338 ? 29.161 -3.630 -5.363 1.00 29.04 320 SER A N 1
ATOM 2532 C CA . SER A 1 338 ? 28.142 -2.586 -5.421 1.00 29.77 320 SER A CA 1
ATOM 2533 C C . SER A 1 338 ? 28.160 -1.763 -4.127 1.00 29.13 320 SER A C 1
ATOM 2534 O O . SER A 1 338 ? 28.908 -2.085 -3.189 1.00 28.99 320 SER A O 1
ATOM 2537 N N . ASP A 1 339 ? 27.368 -0.693 -4.096 1.00 28.32 321 ASP A N 1
ATOM 2538 C CA . ASP A 1 339 ? 27.202 0.156 -2.908 1.00 28.00 321 ASP A CA 1
ATOM 2539 C C . ASP A 1 339 ? 28.501 0.847 -2.470 1.00 26.97 321 ASP A C 1
ATOM 2540 O O . ASP A 1 339 ? 28.759 0.990 -1.271 1.00 26.60 321 ASP A O 1
ATOM 2545 N N . LYS A 1 340 ? 29.299 1.284 -3.444 1.00 25.62 322 LYS A N 1
ATOM 2546 C CA . LYS A 1 340 ? 30.565 1.960 -3.152 1.00 25.38 322 LYS A CA 1
ATOM 2547 C C . LYS A 1 340 ? 30.416 3.476 -3.066 1.00 24.63 322 LYS A C 1
ATOM 2548 O O . LYS A 1 340 ? 29.461 4.049 -3.602 1.00 24.18 322 LYS A O 1
ATOM 2554 N N . ILE A 1 341 ? 31.357 4.111 -2.372 1.00 23.70 323 ILE A N 1
ATOM 2555 C CA . ILE A 1 341 ? 31.307 5.552 -2.135 1.00 23.24 323 ILE A CA 1
ATOM 2556 C C . ILE A 1 341 ? 32.202 6.308 -3.116 1.00 23.92 323 ILE A C 1
ATOM 2557 O O . ILE A 1 341 ? 31.701 7.003 -4.002 1.00 23.54 323 ILE A O 1
ATOM 2562 N N . TYR A 1 342 ? 33.519 6.162 -2.957 1.00 24.63 324 TYR A N 1
ATOM 2563 C CA . TYR A 1 342 ? 34.488 6.817 -3.840 1.00 25.78 324 TYR A CA 1
ATOM 2564 C C . TYR A 1 342 ? 34.708 6.000 -5.101 1.00 27.04 324 TYR A C 1
ATOM 2565 O O . TYR A 1 342 ? 34.710 4.771 -5.061 1.00 26.60 324 TYR A O 1
ATOM 2574 N N . LYS A 1 343 ? 34.891 6.688 -6.224 1.00 28.96 325 LYS A N 1
ATOM 2575 C CA . LYS A 1 343 ? 35.148 6.008 -7.495 1.00 31.26 325 LYS A CA 1
ATOM 2576 C C . LYS A 1 343 ? 36.602 5.543 -7.542 1.00 32.52 325 LYS A C 1
ATOM 2577 O O . LYS A 1 343 ? 37.524 6.357 -7.680 1.00 33.09 325 LYS A O 1
ATOM 2583 N N . MET A 1 344 ? 36.804 4.240 -7.397 1.00 33.66 326 MET A N 1
ATOM 2584 C CA . MET A 1 344 ? 38.152 3.676 -7.354 1.00 35.19 326 MET A CA 1
ATOM 2585 C C . MET A 1 344 ? 38.518 2.946 -8.653 1.00 35.89 326 MET A C 1
ATOM 2586 O O . MET A 1 344 ? 39.130 1.872 -8.643 1.00 36.43 326 MET A O 1
ATOM 2591 N N . SER A 1 345 ? 38.147 3.574 -9.768 1.00 36.75 327 SER A N 1
ATOM 2592 C CA . SER A 1 345 ? 38.439 3.089 -11.112 1.00 37.28 327 SER A CA 1
ATOM 2593 C C . SER A 1 345 ? 38.768 4.268 -12.039 1.00 37.60 327 SER A C 1
ATOM 2594 O O . SER A 1 345 ? 39.157 4.082 -13.197 1.00 38.06 327 SER A O 1
#

Secondary structure (DSSP, 8-state):
-----B-HHHHHHHEEEEEEEEE-SS-EEEEEEETTT--EEEEEEEEHHHHH--HHHHHHHHHHHHHH---TTB--EEEEEE-SSEEEEEEE---S-BHHHHEEEEEETTTTEEEEEEE------SHHHHHHHHHS---EEE--HHHHHHHHHHHHHHHHHHHHHHHHTTEE-----GGGEEES-SSS--EEE---TT-EEGGGTT-----GGG--HHHHT-SSS---THHHHHHHHHHHHHHHHSS-SS--SSHHHHHHHHHH----TTSGGGGGS-HHHHHHHHHHS-S-TTTS--HHHHHHSHHHHTTSS-SS---

Nearest PDB structures (foldseek):
  3hko-assembly1_A  TM=1.003E+00  e=2.230E-65  Cryptosporidium parvum Iowa II
  3kk9-assembly1_A  TM=8.477E-01  e=3.657E-22  Caenorhabditis elegans
  5t6i-assembly1_A  TM=7.826E-01  e=3.002E-21  Toxoplasma gondii
  8vf6-assembly1_A  TM=8.239E-01  e=2.845E-19  Homo sapiens
  8vf6-assembly1_B  TM=8.232E-01  e=4.892E-18  Homo sapiens

Foldseek 3Di:
DDQVFAAVVVVVVQKDWDAFLAADQFGTWTWIAGPPPRDIWIKDKGFPVSVVCVLPVLVSVFQVVLQPDDDQQAKHFPGWYDDPTIIITTIQDAAQAFPCQQWPWAQDPVVRFIWIWGDRDDRDPDPVSVVCVVVHDDTTHTDDLVRLLVLLLVVLLSLLVVLVRCVVVQKAQQEDDRNQKGHNHSVDRRIHRYHRSPMDGNVCFVVVHYDLLQFALVRLVDPGRPDDNLRVLSSSLQRSCCSGGVDGPQDAPDSVSSNCCNNPPDDDLPPCSVVSDDPQSSVLSCQSNPNPSVRRDHSVVSCVRCSNPVVHPDDDDPD

Radius of gyration: 20.6 Å; Cα contacts (8 Å, |Δi|>4): 601; chains: 1; bounding box: 52×49×51 Å